Protein AF-L1ICN4-F1 (afdb_monomer_lite)

Foldseek 3Di:
DPVVVVVVVVVVVVVVVVPPPDPPPVVVVVVVVVVVVLVVVLVVLVVVLVVLVVVLVVQPDPVNVVVNVVSVVVNVVSVVVNVVSVCVVVVVVVCVVVVHDVVVVVVVVVVVVVVVVVVVVVVVVVVVVVVVVVVVVVVVVVVVVVVVVVVVVVVVVVVVVVVVVVVVVVVVVVVVVVVVVVVVVVVVVVVVVVVVVVVVVVVVVVVVVVVVVVVVVVVVVVVVVVVVVVVVVVVVVVVVVVVVVVVVVVVVVVVVVVVVVVVVVVVVVVVVVVVVVVVVVVVVVVVVVVVVVVVVVVVVVVVVVVVVVVVVVVVVVVVVVVVVVVPPDDDDDDDDYDDDDDDDDDDD

Organism: Guillardia theta (strain CCMP2712) (NCBI:txid905079)

pLDDT: mean 82.94, std 17.78, range [27.33, 98.56]

InterPro domains:
  IPR042618 Dynein regulatory complex protein 9 [PTHR14871] (78-348)
  IPR060661 DRC9/10, N-terminal domain [PF27661] (9-78)

Structure (mmCIF, N/CA/C/O backbone):
data_AF-L1ICN4-F1
#
_entry.id   AF-L1ICN4-F1
#
loop_
_atom_site.group_PDB
_atom_site.id
_atom_site.type_symbol
_atom_site.label_atom_id
_atom_site.label_alt_id
_atom_site.label_comp_id
_atom_site.label_asym_id
_atom_site.label_entity_id
_atom_site.label_seq_id
_atom_site.pdbx_PDB_ins_code
_atom_site.Cartn_x
_atom_site.Cartn_y
_atom_site.Cartn_z
_atom_site.occupancy
_atom_site.B_iso_or_equiv
_atom_site.auth_seq_id
_atom_site.auth_comp_id
_atom_site.auth_asym_id
_atom_site.auth_atom_id
_atom_site.pdbx_PDB_model_num
ATOM 1 N N . MET A 1 1 ? -34.658 -44.366 117.305 1.00 49.00 1 MET A N 1
ATOM 2 C CA . MET A 1 1 ? -36.101 -44.508 117.618 1.00 49.00 1 MET A CA 1
ATOM 3 C C . MET A 1 1 ? -36.573 -43.701 118.842 1.00 49.00 1 MET A C 1
ATOM 5 O O . MET A 1 1 ? -37.718 -43.864 119.233 1.00 49.00 1 MET A O 1
ATOM 9 N N . CYS A 1 2 ? -35.784 -42.766 119.400 1.00 48.56 2 CYS A N 1
ATOM 10 C CA . CYS A 1 2 ? -36.241 -41.908 120.513 1.00 48.56 2 CYS A CA 1
ATOM 11 C C . CYS A 1 2 ? -36.633 -40.470 120.103 1.00 48.56 2 CYS A C 1
ATOM 13 O O . CYS A 1 2 ? -37.320 -39.796 120.860 1.00 48.56 2 CYS A O 1
ATOM 15 N N . LEU A 1 3 ? -36.264 -40.008 118.899 1.00 48.06 3 LEU A N 1
ATOM 16 C CA . LEU A 1 3 ? -36.473 -38.615 118.458 1.00 48.06 3 LEU A CA 1
ATOM 17 C C . LEU A 1 3 ? -37.893 -38.317 117.941 1.00 48.06 3 LEU A C 1
ATOM 19 O O . LEU A 1 3 ? -38.367 -37.193 118.052 1.00 48.06 3 LEU A O 1
ATOM 23 N N . THR A 1 4 ? -38.617 -39.315 117.432 1.00 54.09 4 THR A N 1
ATOM 24 C CA . THR A 1 4 ? -39.996 -39.138 116.942 1.00 54.09 4 THR A CA 1
ATOM 25 C C . THR A 1 4 ? -41.028 -39.097 118.067 1.00 54.09 4 THR A C 1
ATOM 27 O O . THR A 1 4 ? -42.042 -38.418 117.935 1.00 54.09 4 THR A O 1
ATOM 30 N N . ARG A 1 5 ? -40.751 -39.759 119.200 1.00 54.62 5 ARG A N 1
ATOM 31 C CA . ARG A 1 5 ? -41.640 -39.767 120.370 1.00 54.62 5 ARG A CA 1
ATOM 32 C C . ARG A 1 5 ? -41.556 -38.454 121.155 1.00 54.62 5 ARG A C 1
ATOM 34 O O . ARG A 1 5 ? -42.588 -37.957 121.582 1.00 54.62 5 ARG A O 1
ATOM 41 N N . ALA A 1 6 ? -40.364 -37.855 121.260 1.00 56.88 6 ALA A N 1
ATOM 42 C CA . ALA A 1 6 ? -40.174 -36.532 121.864 1.00 56.88 6 ALA A CA 1
ATOM 43 C C . ALA A 1 6 ? -40.907 -35.433 121.074 1.00 56.88 6 ALA A C 1
ATOM 45 O O . ALA A 1 6 ? -41.691 -34.695 121.657 1.00 56.88 6 ALA A O 1
ATOM 46 N N . GLY A 1 7 ? -40.767 -35.412 119.742 1.00 60.44 7 GLY A N 1
ATOM 47 C CA . GLY A 1 7 ? -41.494 -34.461 118.892 1.00 60.44 7 GLY A CA 1
ATOM 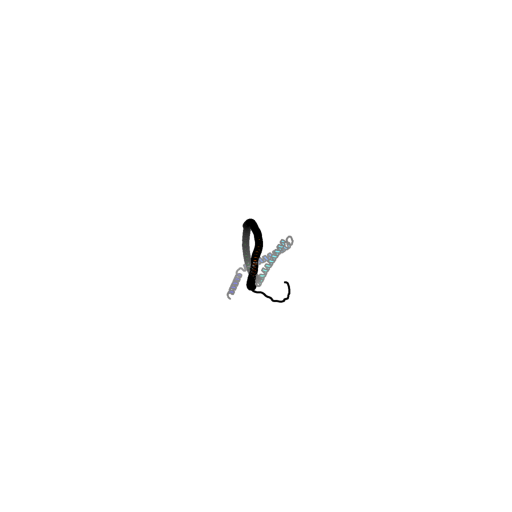48 C C . GLY A 1 7 ? -43.013 -34.682 118.863 1.00 60.44 7 GLY A C 1
ATOM 49 O O . GLY A 1 7 ? -43.763 -33.737 118.652 1.00 60.44 7 GLY A O 1
ATOM 50 N N . GLN A 1 8 ? -43.499 -35.908 119.089 1.00 58.25 8 GLN A N 1
ATOM 51 C CA . GLN A 1 8 ? -44.935 -36.173 119.257 1.00 58.25 8 GLN A CA 1
ATOM 52 C C . GLN A 1 8 ? -45.453 -35.724 120.629 1.00 58.25 8 GLN A C 1
ATOM 54 O O . GLN A 1 8 ? -46.566 -35.218 120.698 1.00 58.25 8 GLN A O 1
ATOM 59 N N . VAL A 1 9 ? -44.660 -35.854 121.696 1.00 63.94 9 VAL A N 1
ATOM 60 C CA . VAL A 1 9 ? -45.013 -35.360 123.039 1.00 63.94 9 VAL A CA 1
ATOM 61 C C . VAL A 1 9 ? -44.945 -33.832 123.104 1.00 63.94 9 VAL A C 1
ATOM 63 O O . VAL A 1 9 ? -45.831 -33.233 123.696 1.00 63.94 9 VAL A O 1
ATOM 66 N N . GLU A 1 10 ? -43.987 -33.188 122.432 1.00 62.94 10 GLU A N 1
ATOM 67 C CA . GLU A 1 10 ? -43.976 -31.729 122.242 1.00 62.94 10 GLU A CA 1
ATOM 68 C C . GLU A 1 10 ? -45.174 -31.259 121.418 1.00 62.94 10 GLU A C 1
ATOM 70 O O . GLU A 1 10 ? -45.836 -30.306 121.805 1.00 62.94 10 GLU A O 1
ATOM 75 N N . LYS A 1 11 ? -45.523 -31.947 120.323 1.00 62.31 11 LYS A N 1
ATOM 76 C CA . LYS A 1 11 ? -46.724 -31.615 119.536 1.00 62.31 11 LYS A CA 1
ATOM 77 C C . LYS A 1 11 ? -48.014 -31.802 120.336 1.00 62.31 11 LYS A C 1
ATOM 79 O O . LYS A 1 11 ? -48.910 -30.976 120.212 1.00 62.31 11 LYS A O 1
ATOM 84 N N . LEU A 1 12 ? -48.100 -32.843 121.167 1.00 64.44 12 LEU A N 1
ATOM 85 C CA . LEU A 1 12 ? -49.227 -33.068 122.079 1.00 64.44 12 LEU A CA 1
ATOM 86 C C . LEU A 1 12 ? -49.245 -32.062 123.239 1.00 64.44 12 LEU A C 1
ATOM 88 O O . LEU A 1 12 ? -50.322 -31.655 123.650 1.00 64.44 12 LEU A O 1
ATOM 92 N N . GLY A 1 13 ? -48.084 -31.626 123.732 1.00 63.75 13 GLY A N 1
ATOM 93 C CA . GLY A 1 13 ? -47.949 -30.594 124.762 1.00 63.75 13 GLY A CA 1
ATOM 94 C C . GLY A 1 13 ? -48.287 -29.194 124.248 1.00 63.75 13 GLY A C 1
ATOM 95 O O . GLY A 1 13 ? -48.948 -28.438 124.948 1.00 63.75 13 GLY A O 1
ATOM 96 N N . ILE A 1 14 ? -47.918 -28.882 123.003 1.00 64.06 14 ILE A N 1
ATOM 97 C CA . ILE A 1 14 ? -48.305 -27.654 122.297 1.00 64.06 14 ILE A CA 1
ATOM 98 C C . ILE A 1 14 ? -49.808 -27.667 121.996 1.00 64.06 14 ILE A C 1
ATOM 100 O O . ILE A 1 14 ? -50.471 -26.657 122.193 1.00 64.06 14 ILE A O 1
ATOM 104 N N . LEU A 1 15 ? -50.371 -28.810 121.584 1.00 57.06 15 LEU A N 1
ATOM 105 C CA . LEU A 1 15 ? -51.823 -28.980 121.454 1.00 57.06 15 LEU A CA 1
ATOM 106 C C . LEU A 1 15 ? -52.528 -28.817 122.806 1.00 57.06 15 LEU A C 1
ATOM 108 O O . LEU A 1 15 ? -53.515 -28.098 122.866 1.00 57.06 15 LEU A O 1
ATOM 112 N N . ALA A 1 16 ? -51.986 -29.388 123.887 1.00 58.41 16 ALA A N 1
ATOM 113 C CA . ALA A 1 16 ? -52.516 -29.226 125.239 1.00 58.41 16 ALA A CA 1
ATOM 114 C C . ALA A 1 16 ? -52.447 -27.764 125.725 1.00 58.41 16 ALA A C 1
ATOM 116 O O . ALA A 1 16 ? -53.417 -27.279 126.306 1.00 58.41 16 ALA A O 1
ATOM 117 N N . SER A 1 17 ? -51.359 -27.036 125.435 1.00 57.53 17 SER A N 1
ATOM 118 C CA . SER A 1 17 ? -51.225 -25.611 125.775 1.00 57.53 17 SER A CA 1
ATOM 119 C C . SER A 1 17 ? -52.093 -24.702 124.902 1.00 57.53 17 SER A C 1
ATOM 121 O O . SER A 1 17 ? -52.567 -23.679 125.381 1.00 57.53 17 SER A O 1
ATOM 123 N N . LEU A 1 18 ? -52.344 -25.078 123.642 1.00 56.91 18 LEU A N 1
ATOM 124 C CA . LEU A 1 18 ? -53.325 -24.421 122.768 1.00 56.91 18 LEU A CA 1
ATOM 125 C C . LEU A 1 18 ? -54.769 -24.670 123.228 1.00 56.91 18 LEU A C 1
ATOM 127 O O . LEU A 1 18 ? -55.624 -23.829 122.980 1.00 56.91 18 LEU A O 1
ATOM 131 N N . THR A 1 19 ? -55.045 -25.791 123.904 1.00 55.31 19 THR A N 1
ATOM 132 C CA . THR A 1 19 ? -56.391 -26.127 124.404 1.00 55.31 19 THR A CA 1
ATOM 133 C C . THR A 1 19 ? -56.675 -25.706 125.851 1.00 55.31 19 THR A C 1
ATOM 135 O O . THR A 1 19 ? -57.845 -25.661 126.223 1.00 55.31 19 THR A O 1
ATOM 138 N N . SER A 1 20 ? -55.656 -25.432 126.679 1.00 55.47 20 SER A N 1
ATOM 139 C CA . SER A 1 20 ? -55.851 -25.216 128.127 1.00 55.47 20 SER A CA 1
ATOM 140 C C . SER A 1 20 ? -56.080 -23.757 128.532 1.00 55.47 20 SER A C 1
ATOM 142 O O . SER A 1 20 ? -56.980 -23.513 129.326 1.00 55.47 20 SER A O 1
ATOM 144 N N . ASP A 1 21 ? -55.335 -22.779 128.003 1.00 51.09 21 ASP A N 1
ATOM 145 C CA . ASP A 1 21 ? -55.228 -21.478 128.702 1.00 51.09 21 ASP A CA 1
ATOM 146 C C . ASP A 1 21 ? -55.601 -20.239 127.873 1.00 51.09 21 ASP A C 1
ATOM 148 O O . ASP A 1 21 ? -55.516 -19.118 128.367 1.00 51.09 21 ASP A O 1
ATOM 152 N N . PHE A 1 22 ? -56.111 -20.408 126.654 1.00 50.41 22 PHE A N 1
ATOM 153 C CA . PHE A 1 22 ? -56.815 -19.334 125.950 1.00 50.41 22 PHE A CA 1
ATOM 154 C C . PHE A 1 22 ? -58.310 -19.591 126.035 1.00 50.41 22 PHE A C 1
ATOM 156 O O . PHE A 1 22 ? -58.910 -20.211 125.164 1.00 50.41 22 PHE A O 1
ATOM 163 N N . HIS A 1 23 ? -58.862 -19.148 127.165 1.00 54.34 23 HIS A N 1
ATOM 164 C CA . HIS A 1 23 ? -60.263 -18.828 127.354 1.00 54.34 23 HIS A CA 1
ATOM 165 C C . HIS A 1 23 ? -61.239 -19.733 126.579 1.00 54.34 23 HIS A C 1
ATOM 167 O O . HIS A 1 23 ? -61.770 -19.342 125.548 1.00 54.34 23 HIS A O 1
ATOM 173 N N . ASN A 1 24 ? -61.569 -20.917 127.098 1.00 56.25 24 ASN A N 1
ATOM 174 C CA . ASN A 1 24 ? -62.708 -21.681 126.562 1.00 56.25 24 ASN A CA 1
ATOM 175 C C . ASN A 1 24 ? -64.013 -20.852 126.563 1.00 56.25 24 ASN A C 1
ATOM 177 O O . ASN A 1 24 ? -64.882 -21.075 125.726 1.00 56.25 24 ASN A O 1
ATOM 181 N N . GLU A 1 25 ? -64.118 -19.849 127.441 1.00 57.03 25 GLU A N 1
ATOM 182 C CA . GLU A 1 25 ? -65.165 -18.827 127.375 1.00 57.03 25 GLU A CA 1
ATOM 183 C C . GLU A 1 25 ? -64.957 -17.776 126.279 1.00 57.03 25 GLU A C 1
ATOM 185 O O . GLU A 1 25 ? -65.949 -17.358 125.720 1.00 57.03 25 GLU A O 1
ATOM 190 N N . GLU A 1 26 ? -63.741 -17.354 125.919 1.00 59.31 26 GLU A N 1
ATOM 191 C CA . GLU A 1 26 ? -63.486 -16.293 124.916 1.00 59.31 26 GLU A CA 1
ATOM 192 C C . GLU A 1 26 ? -63.303 -16.868 123.508 1.00 59.31 26 GLU A C 1
ATOM 194 O O . GLU A 1 26 ? -63.730 -16.245 122.556 1.00 59.31 26 GLU A O 1
ATOM 199 N N . LEU A 1 27 ? -62.747 -18.073 123.347 1.00 61.56 27 LEU A N 1
ATOM 200 C CA . LEU A 1 27 ? -62.812 -18.854 122.113 1.00 61.56 27 LEU A CA 1
ATOM 201 C C . LEU A 1 27 ? -64.233 -19.378 121.905 1.00 61.56 27 LEU A C 1
ATOM 203 O O . LEU A 1 27 ? -64.727 -19.329 120.789 1.00 61.56 27 LEU A O 1
ATOM 207 N N . GLY A 1 28 ? -64.915 -19.817 122.968 1.00 63.69 28 GLY A N 1
ATOM 208 C CA . GLY A 1 28 ? -66.348 -20.114 122.942 1.00 63.69 28 GLY A CA 1
ATOM 209 C C . GLY A 1 28 ? -67.202 -18.868 122.690 1.00 63.69 28 GLY A C 1
ATOM 210 O O . GLY A 1 28 ? -68.199 -18.970 121.981 1.00 63.69 28 GLY A O 1
ATOM 211 N N . SER A 1 29 ? -66.791 -17.693 123.187 1.00 68.06 29 SER A N 1
ATOM 212 C CA . SER A 1 29 ? -67.422 -16.397 122.894 1.00 68.06 29 SER A CA 1
ATOM 213 C C . SER A 1 29 ? -67.120 -15.975 121.473 1.00 68.06 29 SER A C 1
ATOM 215 O O . SER A 1 29 ? -68.043 -15.607 120.783 1.00 68.06 29 SER A O 1
ATOM 217 N N . MET A 1 30 ? -65.891 -16.105 120.978 1.00 64.62 30 MET A N 1
ATOM 218 C CA . MET A 1 30 ? -65.520 -15.751 119.609 1.00 64.62 30 MET A CA 1
ATOM 219 C C . MET A 1 30 ? -66.168 -16.696 118.606 1.00 64.62 30 MET A C 1
ATOM 221 O O . MET A 1 30 ? -66.765 -16.217 117.658 1.00 64.62 30 MET A O 1
ATOM 225 N N . LEU A 1 31 ? -66.139 -18.018 118.809 1.00 67.00 31 LEU A N 1
ATOM 226 C CA . LEU A 1 31 ? -66.900 -18.956 117.976 1.00 67.00 31 LEU A CA 1
ATOM 227 C C . LEU A 1 31 ? -68.401 -18.746 118.146 1.00 67.00 31 LEU A C 1
ATOM 229 O O . LEU A 1 31 ? -69.128 -18.838 117.170 1.00 67.00 31 LEU A O 1
ATOM 233 N N . GLY A 1 32 ? -68.883 -18.459 119.352 1.00 72.50 32 GLY A N 1
ATOM 234 C CA . GLY A 1 32 ? -70.288 -18.156 119.609 1.00 72.50 32 GLY A CA 1
ATOM 235 C C . GLY A 1 32 ? -70.740 -16.867 118.924 1.00 72.50 32 GLY A C 1
ATOM 236 O O . GLY A 1 32 ? -71.833 -16.828 118.367 1.00 72.50 32 GLY A O 1
ATOM 237 N N . GLU A 1 33 ? -69.892 -15.843 118.907 1.00 74.75 33 GLU A N 1
ATOM 238 C CA . GLU A 1 33 ? -70.060 -14.551 118.246 1.00 74.75 33 GLU A CA 1
ATOM 239 C C . GLU A 1 33 ? -69.957 -14.707 116.738 1.00 74.75 33 GLU A C 1
ATOM 241 O O . GLU A 1 33 ? -70.786 -14.137 116.042 1.00 74.75 33 GLU A O 1
ATOM 246 N N . GLU A 1 34 ? -69.015 -15.506 116.235 1.00 74.56 34 GLU A N 1
ATOM 247 C CA . GLU A 1 34 ? -68.816 -15.765 114.811 1.00 74.56 34 GLU A CA 1
ATOM 248 C C . GLU A 1 34 ? -69.933 -16.659 114.262 1.00 74.56 34 GLU A C 1
ATOM 250 O O . GLU A 1 34 ? -70.493 -16.359 113.217 1.00 74.56 34 GLU A O 1
ATOM 255 N N . ILE A 1 35 ? -70.360 -17.697 114.992 1.00 74.69 35 ILE A N 1
ATOM 256 C CA . ILE A 1 35 ? -71.558 -18.490 114.670 1.00 74.69 35 ILE A CA 1
ATOM 257 C C . ILE A 1 35 ? -72.793 -17.596 114.747 1.00 74.69 35 ILE A C 1
ATOM 259 O O . ILE A 1 35 ? -73.653 -17.668 113.874 1.00 74.69 35 ILE A O 1
ATOM 263 N N . SER A 1 36 ? -72.895 -16.720 115.748 1.00 77.06 36 SER A N 1
ATOM 264 C CA . SER A 1 36 ? -74.008 -15.771 115.838 1.00 77.06 36 SER A CA 1
ATOM 265 C C . SER A 1 36 ? -73.994 -14.770 114.688 1.00 77.06 36 SER A C 1
ATOM 267 O O . SER A 1 36 ? -75.069 -14.468 114.169 1.00 77.06 36 SER A O 1
ATOM 269 N N . ARG A 1 37 ? -72.812 -14.320 114.248 1.00 81.75 37 ARG A N 1
ATOM 270 C CA . ARG A 1 37 ? -72.605 -13.474 113.068 1.00 81.75 37 ARG A CA 1
ATOM 271 C C . ARG A 1 37 ? -73.006 -14.212 111.807 1.00 81.75 37 ARG A C 1
ATOM 273 O O . ARG A 1 37 ? -73.898 -13.744 111.125 1.00 81.75 37 ARG A O 1
ATOM 280 N N . ILE A 1 38 ? -72.479 -15.409 111.564 1.00 79.75 38 ILE A N 1
ATOM 281 C CA . ILE A 1 38 ? -72.806 -16.240 110.399 1.00 79.75 38 ILE A CA 1
ATOM 282 C C . ILE A 1 38 ? -74.296 -16.588 110.379 1.00 79.75 38 ILE A C 1
ATOM 284 O O . ILE A 1 38 ? -74.921 -16.551 109.329 1.00 79.75 38 ILE A O 1
ATOM 288 N N . MET A 1 39 ? -74.918 -16.876 111.523 1.00 78.50 39 MET A N 1
ATOM 289 C CA . MET A 1 39 ? -76.364 -17.099 111.598 1.00 78.50 39 MET A CA 1
ATOM 290 C C . MET A 1 39 ? -77.178 -15.814 111.414 1.00 78.50 39 MET A C 1
ATOM 292 O O . MET A 1 39 ? -78.322 -15.876 110.961 1.00 78.50 39 MET A O 1
ATOM 296 N N . GLN A 1 40 ? -76.664 -14.656 111.831 1.00 80.69 40 GLN A N 1
ATOM 297 C CA . GLN A 1 40 ? -77.287 -13.361 111.550 1.00 80.69 40 GLN A CA 1
ATOM 298 C C . GLN A 1 40 ? -77.143 -12.999 110.075 1.00 80.69 40 GLN A C 1
ATOM 300 O O . GLN A 1 40 ? -78.119 -12.536 109.497 1.00 80.69 40 GLN A O 1
ATOM 305 N N . ASP A 1 41 ? -75.996 -13.281 109.469 1.00 79.50 41 ASP A N 1
ATOM 306 C CA . ASP A 1 41 ? -75.698 -13.091 108.055 1.00 79.50 41 ASP A CA 1
ATOM 307 C C . ASP A 1 41 ? -76.530 -14.042 107.199 1.00 79.50 41 ASP A C 1
ATOM 309 O O . ASP A 1 41 ? -77.155 -13.615 106.239 1.00 79.50 41 ASP A O 1
ATOM 313 N N . GLN A 1 42 ? -76.675 -15.303 107.605 1.00 80.00 42 GLN A N 1
ATOM 314 C CA . GLN A 1 42 ? -77.578 -16.251 106.958 1.00 80.00 42 GLN A CA 1
ATOM 315 C C . GLN A 1 42 ? -79.022 -15.750 107.021 1.00 80.00 42 GLN A C 1
ATOM 317 O O . GLN A 1 42 ? -79.707 -15.709 106.004 1.00 80.00 42 GLN A O 1
ATOM 322 N N . ARG A 1 43 ? -79.482 -15.292 108.193 1.00 82.12 43 ARG A N 1
ATOM 323 C CA . ARG A 1 43 ? -80.840 -14.747 108.353 1.00 82.12 43 ARG A CA 1
ATOM 324 C C . ARG A 1 43 ? -81.042 -13.420 107.619 1.00 82.12 43 ARG A C 1
ATOM 326 O O . ARG A 1 43 ? -82.155 -13.134 107.178 1.00 82.12 43 ARG A O 1
ATOM 333 N N . SER A 1 44 ? -80.011 -12.586 107.513 1.00 80.44 44 SER A N 1
ATOM 334 C CA . SER A 1 44 ? -80.072 -11.306 106.806 1.00 80.44 44 SER A CA 1
ATOM 335 C C . SER A 1 44 ? -80.052 -11.518 105.293 1.00 80.44 44 SER A C 1
ATOM 337 O O . SER A 1 44 ? -80.847 -10.895 104.592 1.00 80.44 44 SER A O 1
ATOM 339 N N . LEU A 1 45 ? -79.246 -12.461 104.798 1.00 80.25 45 LEU A N 1
ATOM 340 C CA . LEU A 1 45 ? -79.236 -12.907 103.408 1.00 80.25 45 LEU A CA 1
ATOM 341 C C . LEU A 1 45 ? -80.545 -13.595 103.034 1.00 80.25 45 LEU A C 1
ATOM 343 O O . LEU A 1 45 ? -81.060 -13.339 101.954 1.00 80.25 45 LEU A O 1
ATOM 347 N N . GLU A 1 46 ? -81.127 -14.414 103.913 1.00 83.00 46 GLU A N 1
ATOM 348 C CA . GLU A 1 46 ? -82.450 -15.016 103.704 1.00 83.00 46 GLU A CA 1
ATOM 349 C C . GLU A 1 46 ? -83.541 -13.953 103.572 1.00 83.00 46 GLU A C 1
ATOM 351 O O . GLU A 1 46 ? -84.321 -14.003 102.620 1.00 83.00 46 GLU A O 1
ATOM 356 N N . ARG A 1 47 ? -83.543 -12.941 104.452 1.00 84.00 47 ARG A N 1
ATOM 357 C CA . ARG A 1 47 ? -84.467 -11.802 104.340 1.00 84.00 47 ARG A CA 1
ATOM 358 C C . ARG A 1 47 ? -84.255 -11.015 103.057 1.00 84.00 47 ARG A C 1
ATOM 360 O O . ARG A 1 47 ? -85.210 -10.773 102.329 1.00 84.00 47 ARG A O 1
ATOM 367 N N . ARG A 1 48 ? -83.010 -10.655 102.745 1.00 81.38 48 ARG A N 1
ATOM 368 C CA . ARG A 1 48 ? -82.681 -9.893 101.536 1.00 81.38 48 ARG A CA 1
ATOM 369 C C . ARG A 1 48 ? -83.016 -10.676 100.267 1.00 81.38 48 ARG A C 1
ATOM 371 O O . ARG A 1 48 ? -83.488 -10.109 99.287 1.00 81.38 48 ARG A O 1
ATOM 378 N N . TYR A 1 49 ? -82.826 -11.990 100.286 1.00 82.12 49 TYR A N 1
ATOM 379 C CA . TYR A 1 49 ? -83.223 -12.887 99.209 1.00 82.12 49 TYR A CA 1
ATOM 380 C C . TYR A 1 49 ? -84.747 -12.930 99.034 1.00 82.12 49 TYR A C 1
ATOM 382 O O . TYR A 1 49 ? -85.242 -12.882 97.906 1.00 82.12 49 TYR A O 1
ATOM 390 N N . GLU A 1 50 ? -85.507 -12.972 100.130 1.00 83.56 50 GLU A N 1
ATOM 391 C CA . GLU A 1 50 ? -86.968 -12.865 100.090 1.00 83.56 50 GLU A CA 1
ATOM 392 C C . GLU A 1 50 ? -87.445 -11.501 99.573 1.00 83.56 50 GLU A C 1
ATOM 394 O O . GLU A 1 50 ? -88.346 -11.457 98.730 1.00 83.56 50 GLU A O 1
ATOM 399 N N . GLU A 1 51 ? -86.813 -10.405 99.999 1.00 83.50 51 GLU A N 1
ATOM 400 C CA . GLU A 1 51 ? -87.085 -9.042 99.524 1.00 83.50 51 GLU A CA 1
ATOM 401 C C . GLU A 1 51 ? -86.830 -8.910 98.018 1.00 83.50 51 GLU A C 1
ATOM 403 O O . GLU A 1 51 ? -87.718 -8.499 97.269 1.00 83.50 51 GLU A O 1
ATOM 408 N N . LEU A 1 52 ? -85.667 -9.356 97.537 1.00 78.19 52 LEU A N 1
ATOM 409 C CA . LEU A 1 52 ? -85.325 -9.329 96.113 1.00 78.19 52 LEU A CA 1
ATOM 410 C C . LEU A 1 52 ? -86.272 -10.198 95.278 1.00 78.19 52 LEU A C 1
ATOM 412 O O . LEU A 1 52 ? -86.667 -9.796 94.181 1.00 78.19 52 LEU A O 1
ATOM 416 N N . ILE A 1 53 ? -86.716 -11.351 95.798 1.00 78.88 53 ILE A N 1
ATOM 417 C CA . ILE A 1 53 ? -87.759 -12.165 95.155 1.00 78.88 53 ILE A CA 1
ATOM 418 C C . ILE A 1 53 ? -89.077 -11.392 95.039 1.00 78.88 53 ILE A C 1
ATOM 420 O O . ILE A 1 53 ? -89.748 -11.497 94.005 1.00 78.88 53 ILE A O 1
ATOM 424 N N . GLN A 1 54 ? -89.474 -10.640 96.067 1.00 78.69 54 GLN A N 1
ATOM 425 C CA . GLN A 1 54 ? -90.681 -9.814 96.017 1.00 78.69 54 GLN A CA 1
ATOM 426 C C . GLN A 1 54 ? -90.533 -8.650 95.030 1.00 78.69 54 GLN A C 1
ATOM 428 O O . GLN A 1 54 ? -91.408 -8.451 94.187 1.00 78.69 54 GLN A O 1
ATOM 433 N N . GLU A 1 55 ? -89.411 -7.934 95.045 1.00 74.69 55 GLU A N 1
ATOM 434 C CA . GLU A 1 55 ? -89.132 -6.860 94.086 1.00 74.69 55 GLU A CA 1
ATOM 435 C C . GLU A 1 55 ? -89.100 -7.366 92.640 1.00 74.69 55 GLU A C 1
ATOM 437 O O . GLU A 1 55 ? -89.676 -6.749 91.740 1.00 74.69 55 GLU A O 1
ATOM 442 N N . ARG A 1 56 ? -88.513 -8.545 92.407 1.00 68.94 56 ARG A N 1
ATOM 443 C CA . ARG A 1 56 ? -88.520 -9.223 91.106 1.00 68.94 56 ARG A CA 1
ATOM 444 C C . ARG A 1 56 ? -89.940 -9.499 90.620 1.00 68.94 56 ARG A C 1
ATOM 446 O O . ARG A 1 56 ? -90.203 -9.371 89.423 1.00 68.94 56 ARG A O 1
ATOM 453 N N . ARG A 1 57 ? -90.869 -9.877 91.512 1.00 71.56 57 ARG A N 1
ATOM 454 C CA . ARG A 1 57 ? -92.291 -10.046 91.151 1.00 71.56 57 ARG A CA 1
ATOM 455 C C . ARG A 1 57 ? -92.901 -8.722 90.677 1.00 71.56 57 ARG A C 1
ATOM 457 O O . ARG A 1 57 ? -93.644 -8.740 89.699 1.00 71.56 57 ARG A O 1
ATOM 464 N N . ASN A 1 58 ? -92.526 -7.602 91.294 1.00 70.75 58 ASN A N 1
ATOM 465 C CA . ASN A 1 58 ? -93.053 -6.266 90.993 1.00 70.75 58 ASN A CA 1
ATOM 466 C C . ASN A 1 58 ? -92.400 -5.598 89.767 1.00 70.75 58 ASN A C 1
ATOM 468 O O . ASN A 1 58 ? -92.989 -4.709 89.157 1.00 70.75 58 ASN A O 1
ATOM 472 N N . MET A 1 59 ? -91.198 -6.027 89.370 1.00 68.25 59 MET A N 1
ATOM 473 C CA . MET A 1 59 ? -90.445 -5.441 88.250 1.00 68.25 59 MET A CA 1
ATOM 474 C C . MET A 1 59 ? -90.621 -6.162 86.904 1.00 68.25 59 MET A C 1
ATOM 476 O O . MET A 1 59 ? -89.886 -5.888 85.952 1.00 68.25 59 MET A O 1
ATOM 480 N N . LYS A 1 60 ? -91.612 -7.051 86.774 1.00 61.00 60 LYS A N 1
ATOM 481 C CA . LYS A 1 60 ? -91.936 -7.705 85.496 1.00 61.00 60 LYS A CA 1
ATOM 482 C C . LYS A 1 60 ? -92.651 -6.736 84.540 1.00 61.00 60 LYS A C 1
ATOM 484 O O . LYS A 1 60 ? -93.872 -6.656 84.513 1.00 61.00 60 LYS A O 1
ATOM 489 N N . GLY A 1 61 ? -91.870 -6.016 83.732 1.00 59.66 61 GLY A N 1
ATOM 490 C CA . GLY A 1 61 ? -92.339 -5.144 82.647 1.00 59.66 61 GLY A CA 1
ATOM 491 C C . GLY A 1 61 ? -91.179 -4.528 81.850 1.00 59.66 61 GLY A C 1
ATOM 492 O O . GLY A 1 61 ? -90.102 -4.296 82.396 1.00 59.66 61 GLY A O 1
ATOM 493 N N . ILE A 1 62 ? -91.379 -4.252 80.552 1.00 56.78 62 ILE A N 1
ATOM 494 C CA . ILE A 1 62 ? -90.320 -3.788 79.621 1.00 56.78 62 ILE A CA 1
ATOM 495 C C . ILE A 1 62 ? -89.658 -2.482 80.101 1.00 56.78 62 ILE A C 1
ATOM 497 O O . ILE A 1 62 ? -88.450 -2.315 79.944 1.00 56.78 62 ILE A O 1
ATOM 501 N N . SER A 1 63 ? -90.418 -1.607 80.769 1.00 61.72 63 SER A N 1
ATOM 502 C CA . SER A 1 63 ? -89.929 -0.324 81.296 1.00 61.72 63 SER A CA 1
ATOM 503 C C . SER A 1 63 ? -88.892 -0.452 82.425 1.00 61.72 63 SER A C 1
ATOM 505 O O . SER A 1 63 ? -88.185 0.512 82.697 1.00 61.72 63 SER A O 1
ATOM 507 N N . ASN A 1 64 ? -88.765 -1.627 83.059 1.00 64.44 64 ASN A N 1
ATOM 508 C CA . ASN A 1 64 ? -87.865 -1.872 84.196 1.00 64.44 64 ASN A CA 1
ATOM 509 C C . ASN A 1 64 ? -86.808 -2.961 83.912 1.00 64.44 64 ASN A C 1
ATOM 511 O O . ASN A 1 64 ? -86.180 -3.474 84.836 1.00 64.44 64 ASN A O 1
ATOM 515 N N . ARG A 1 65 ? -86.572 -3.310 82.637 1.00 72.38 65 ARG A N 1
ATOM 516 C CA . ARG A 1 65 ? -85.738 -4.458 82.221 1.00 72.38 65 ARG A CA 1
ATOM 517 C C . ARG A 1 65 ? -84.316 -4.465 82.793 1.00 72.38 65 ARG A C 1
ATOM 519 O O . ARG A 1 65 ? -83.856 -5.518 83.222 1.00 72.38 65 ARG A O 1
ATOM 526 N N . MET A 1 66 ? -83.636 -3.318 82.829 1.00 73.69 66 MET A N 1
ATOM 527 C CA . MET A 1 66 ? -82.283 -3.226 83.402 1.00 73.69 66 MET A CA 1
ATOM 528 C C . MET A 1 66 ? -82.280 -3.495 84.911 1.00 73.69 66 MET A C 1
ATOM 530 O O . MET A 1 66 ? -81.432 -4.230 85.404 1.00 73.69 66 MET A O 1
ATOM 534 N N . LYS A 1 67 ? -83.269 -2.964 85.639 1.00 76.00 67 LYS A N 1
ATOM 535 C CA . LYS A 1 67 ? -83.412 -3.193 87.084 1.00 76.00 67 LYS A CA 1
ATOM 536 C C . LYS A 1 67 ? -83.795 -4.644 87.393 1.00 76.00 67 LYS A C 1
ATOM 538 O O . LYS A 1 67 ? -83.303 -5.214 88.357 1.00 76.00 67 LYS A O 1
ATOM 543 N N . TYR A 1 68 ? -84.616 -5.262 86.542 1.00 76.94 68 TYR A N 1
ATOM 544 C CA . TYR A 1 68 ? -84.947 -6.684 86.637 1.00 76.94 68 TYR A CA 1
ATOM 545 C C . TYR A 1 68 ? -83.722 -7.583 86.406 1.00 76.94 68 TYR A C 1
ATOM 547 O O . TYR A 1 68 ? -83.522 -8.533 87.152 1.00 76.94 68 TYR A O 1
ATOM 555 N N . GLN A 1 69 ? -82.883 -7.280 85.407 1.00 78.94 69 GLN A N 1
ATOM 556 C CA . GLN A 1 69 ? -81.640 -8.025 85.162 1.00 78.94 69 GLN A CA 1
ATOM 557 C C . GLN A 1 69 ? -80.620 -7.855 86.294 1.00 78.94 69 GLN A C 1
ATOM 559 O O . GLN A 1 69 ? -79.986 -8.831 86.677 1.00 78.94 69 GLN A O 1
ATOM 564 N N . ALA A 1 70 ? -80.492 -6.651 86.857 1.00 81.06 70 ALA A N 1
ATOM 565 C CA . ALA A 1 70 ? -79.640 -6.416 88.021 1.00 81.06 70 ALA A CA 1
ATOM 566 C C . ALA A 1 70 ? -80.097 -7.245 89.234 1.00 81.06 70 ALA A C 1
ATOM 568 O O . ALA A 1 70 ? -79.285 -7.941 89.834 1.00 81.06 70 ALA A O 1
ATOM 569 N N . ASN A 1 71 ? -81.402 -7.252 89.521 1.00 81.31 71 ASN A N 1
ATOM 570 C CA . ASN A 1 71 ? -81.983 -8.060 90.595 1.00 81.31 71 ASN A CA 1
ATOM 571 C C . ASN A 1 71 ? -81.813 -9.574 90.324 1.00 81.31 71 ASN A C 1
ATOM 573 O O . ASN A 1 71 ? -81.439 -10.324 91.217 1.00 81.31 71 ASN A O 1
ATOM 577 N N . GLU A 1 72 ? -81.980 -10.040 89.080 1.00 82.88 72 GLU A N 1
ATOM 578 C CA . GLU A 1 72 ? -81.737 -11.449 88.729 1.00 82.88 72 GLU A CA 1
ATOM 579 C C . GLU A 1 72 ? -80.277 -11.870 88.967 1.00 82.88 72 GLU A C 1
ATOM 581 O O . GLU A 1 72 ? -80.031 -12.954 89.497 1.00 82.88 72 GLU A O 1
ATOM 586 N N . ASN A 1 73 ? -79.317 -11.014 88.610 1.00 84.81 73 ASN A N 1
ATOM 587 C CA . ASN A 1 73 ? -77.900 -11.265 88.862 1.00 84.81 73 ASN A CA 1
ATOM 588 C C . ASN A 1 73 ? -77.597 -11.288 90.367 1.00 84.81 73 ASN A C 1
ATOM 590 O O . ASN A 1 73 ? -76.880 -12.173 90.827 1.00 84.81 73 ASN A O 1
ATOM 594 N N . GLU A 1 74 ? -78.186 -10.374 91.141 1.00 85.69 74 GLU A N 1
ATOM 595 C CA . GLU A 1 74 ? -78.027 -10.325 92.599 1.00 85.69 74 GLU A CA 1
ATOM 596 C C . GLU A 1 74 ? -78.637 -11.567 93.272 1.00 85.69 74 GLU A C 1
ATOM 598 O O . GLU A 1 74 ? -78.020 -12.174 94.141 1.00 85.69 74 GLU A O 1
ATOM 603 N N . ILE A 1 75 ? -79.790 -12.044 92.794 1.00 84.69 75 ILE A N 1
ATOM 604 C CA . ILE A 1 75 ? -80.400 -13.308 93.235 1.00 84.69 75 ILE A CA 1
ATOM 605 C C . ILE A 1 75 ? -79.492 -14.504 92.930 1.00 84.69 75 ILE A C 1
ATOM 607 O O . ILE A 1 75 ? -79.370 -15.406 93.760 1.00 84.69 75 ILE A O 1
ATOM 611 N N . GLN A 1 76 ? -78.882 -14.557 91.744 1.00 88.00 76 GLN A N 1
ATOM 612 C CA . GLN A 1 76 ? -77.971 -15.648 91.384 1.00 88.00 76 GLN A CA 1
ATOM 613 C C . GLN A 1 76 ? -76.705 -15.628 92.237 1.00 88.00 76 GLN A C 1
ATOM 615 O O . GLN A 1 76 ? -76.276 -16.682 92.707 1.00 88.00 76 GLN A O 1
ATOM 620 N N . GLN A 1 77 ? -76.155 -14.442 92.481 1.00 88.12 77 GLN A N 1
ATOM 621 C CA . GLN A 1 77 ? -75.004 -14.262 93.348 1.00 88.12 77 GLN A CA 1
ATOM 622 C C . GLN A 1 77 ? -75.323 -14.697 94.784 1.00 88.12 77 GLN A C 1
ATOM 624 O O . GLN A 1 77 ? -74.627 -15.557 95.316 1.00 88.12 77 GLN A O 1
ATOM 629 N N . ILE A 1 78 ? -76.430 -14.220 95.362 1.00 87.56 78 ILE A N 1
ATOM 630 C CA . ILE A 1 78 ? -76.851 -14.600 96.718 1.00 87.56 78 ILE A CA 1
ATOM 631 C C . ILE A 1 78 ? -77.100 -16.108 96.811 1.00 87.56 78 ILE A C 1
ATOM 633 O O . ILE A 1 78 ? -76.729 -16.727 97.800 1.00 87.56 78 ILE A O 1
ATOM 637 N N . ARG A 1 79 ? -77.684 -16.746 95.787 1.00 85.19 79 ARG A N 1
ATOM 638 C CA . ARG A 1 79 ? -77.846 -18.213 95.766 1.00 85.19 79 ARG A CA 1
ATOM 639 C C . ARG A 1 79 ? -76.509 -18.945 95.774 1.00 85.19 79 ARG A C 1
ATOM 641 O O . ARG A 1 79 ? -76.380 -19.939 96.486 1.00 85.19 79 ARG A O 1
ATOM 648 N N . ALA A 1 80 ? -75.548 -18.486 94.977 1.00 86.94 80 ALA A N 1
ATOM 649 C CA . ALA A 1 80 ? -74.218 -19.078 94.929 1.00 86.94 80 ALA A CA 1
ATOM 650 C C . ALA A 1 80 ? -73.492 -18.909 96.273 1.00 86.94 80 ALA A C 1
ATOM 652 O O . ALA A 1 80 ? -72.942 -19.877 96.794 1.00 86.94 80 ALA A O 1
ATOM 653 N N . GLU A 1 81 ? -73.566 -17.718 96.871 1.00 84.81 81 GLU A N 1
ATOM 654 C CA . GLU A 1 81 ? -73.011 -17.420 98.195 1.00 84.81 81 GLU A CA 1
ATOM 655 C C . GLU A 1 81 ? -73.672 -18.274 99.287 1.00 84.81 81 GLU A C 1
ATOM 657 O O . GLU A 1 81 ? -72.972 -18.874 100.102 1.00 84.81 81 GLU A O 1
ATOM 662 N N . ARG A 1 82 ? -75.003 -18.437 99.255 1.00 85.75 82 ARG A N 1
ATOM 663 C CA . ARG A 1 82 ? -75.733 -19.289 100.207 1.00 85.75 82 ARG A CA 1
ATOM 664 C C . ARG A 1 82 ? -75.337 -20.760 100.090 1.00 85.75 82 ARG A C 1
ATOM 666 O O . ARG A 1 82 ? -75.157 -21.414 101.109 1.00 85.75 82 ARG A O 1
ATOM 673 N N . GLY A 1 83 ? -75.172 -21.275 98.869 1.00 85.62 83 GLY A N 1
ATOM 674 C CA . GLY A 1 83 ? -74.706 -22.647 98.640 1.00 85.62 83 GLY A CA 1
ATOM 675 C C . GLY A 1 83 ? -73.252 -22.864 99.075 1.00 85.62 83 GLY A C 1
ATOM 676 O O . GLY A 1 83 ? -72.913 -23.918 99.616 1.00 85.62 83 GLY A O 1
ATOM 677 N N . ALA A 1 84 ? -72.396 -21.855 98.902 1.00 84.06 84 ALA A N 1
ATOM 678 C CA . ALA A 1 84 ? -71.026 -21.882 99.404 1.00 84.06 84 ALA A CA 1
ATOM 679 C C . ALA A 1 84 ? -70.986 -21.885 100.941 1.00 84.06 84 ALA A C 1
ATOM 681 O O . ALA A 1 84 ? -70.259 -22.688 101.522 1.00 84.06 84 ALA A O 1
ATOM 682 N N . LEU A 1 85 ? -71.806 -21.054 101.595 1.00 81.25 85 LEU A N 1
ATOM 683 C CA . LEU A 1 85 ? -71.950 -21.029 103.055 1.00 81.25 85 LEU A CA 1
ATOM 684 C C . LEU A 1 85 ? -72.509 -22.344 103.600 1.00 81.25 85 LEU A C 1
ATOM 686 O O . LEU A 1 85 ? -71.997 -22.866 104.584 1.00 81.25 85 LEU A O 1
ATOM 690 N N . GLU A 1 86 ? -73.515 -22.918 102.944 1.00 83.12 86 GLU A N 1
ATOM 691 C CA . GLU A 1 86 ? -74.069 -24.221 103.318 1.00 83.12 86 GLU A CA 1
ATOM 692 C C . GLU A 1 86 ? -73.002 -25.320 103.232 1.00 83.12 86 GLU A C 1
ATOM 694 O O . GLU A 1 86 ? -72.830 -26.090 104.171 1.00 83.12 86 GLU A O 1
ATOM 699 N N . THR A 1 87 ? -72.196 -25.326 102.169 1.00 82.94 87 THR A N 1
ATOM 700 C CA . THR A 1 87 ? -71.062 -26.255 102.025 1.00 82.94 87 THR A CA 1
ATOM 701 C C . THR A 1 87 ? -70.000 -26.031 103.112 1.00 82.94 87 THR A C 1
ATOM 703 O O . THR A 1 87 ? -69.472 -26.993 103.671 1.00 82.94 87 THR A O 1
ATOM 706 N N . LEU A 1 88 ? -69.712 -24.769 103.452 1.00 78.81 88 LEU A N 1
ATOM 707 C CA . LEU A 1 88 ? -68.758 -24.378 104.494 1.00 78.81 88 LEU A CA 1
ATOM 708 C C . LEU A 1 88 ? -69.242 -24.723 105.909 1.00 78.81 88 LEU A C 1
ATOM 710 O O . LEU A 1 88 ? -68.419 -24.894 106.796 1.00 78.81 88 LEU A O 1
ATOM 714 N N . LEU A 1 89 ? -70.550 -24.830 106.139 1.00 80.19 89 LEU A N 1
ATOM 715 C CA . LEU A 1 89 ? -71.110 -25.220 107.435 1.00 80.19 89 LEU A CA 1
ATOM 716 C C . LEU A 1 89 ? -71.268 -26.738 107.548 1.00 80.19 89 LEU A C 1
ATOM 718 O O . LEU A 1 89 ? -70.907 -27.328 108.566 1.00 80.19 89 LEU A O 1
ATOM 722 N N . VAL A 1 90 ? -71.782 -27.382 106.499 1.00 81.94 90 VAL A N 1
ATOM 723 C CA . VAL A 1 90 ? -72.110 -28.813 106.508 1.00 81.94 90 VAL A CA 1
ATOM 724 C C . VAL A 1 90 ? -70.853 -29.676 106.458 1.00 81.94 90 VAL A C 1
ATOM 726 O O . VAL A 1 90 ? -70.755 -30.634 107.227 1.00 81.94 90 VAL A O 1
ATOM 729 N N . ASN A 1 91 ? -69.873 -29.338 105.612 1.00 80.69 91 ASN A N 1
ATOM 730 C CA . ASN A 1 91 ? -68.682 -30.173 105.457 1.00 80.69 91 ASN A CA 1
ATOM 731 C C . ASN A 1 91 ? -67.830 -30.209 106.737 1.00 80.69 91 ASN A C 1
ATOM 733 O O . ASN A 1 91 ? -67.553 -31.314 107.195 1.00 80.69 91 ASN A O 1
ATOM 737 N N . PRO A 1 92 ? -67.489 -29.079 107.394 1.00 75.19 92 PRO A N 1
ATOM 738 C CA . PRO A 1 92 ? -66.754 -29.101 108.658 1.00 75.19 92 PRO A CA 1
ATOM 739 C C . PRO A 1 92 ? -67.549 -29.719 109.807 1.00 75.19 92 PRO A C 1
ATOM 741 O O . PRO A 1 92 ? -66.964 -30.405 110.637 1.00 75.19 92 PRO A O 1
ATOM 744 N N . ALA A 1 93 ? -68.874 -29.532 109.863 1.00 77.25 93 ALA A N 1
ATOM 745 C CA . ALA A 1 93 ? -69.706 -30.182 110.878 1.00 77.25 93 ALA A CA 1
ATOM 746 C C . ALA A 1 93 ? -69.675 -31.714 110.744 1.00 77.25 93 ALA A C 1
ATOM 748 O O . ALA A 1 93 ? -69.522 -32.420 111.742 1.00 77.25 93 ALA A O 1
ATOM 749 N N . HIS A 1 94 ? -69.762 -32.227 109.513 1.00 80.75 94 HIS A N 1
ATOM 750 C CA . HIS A 1 94 ? -69.644 -33.656 109.224 1.00 80.75 94 HIS A CA 1
ATOM 751 C C . HIS A 1 94 ? -68.220 -34.168 109.495 1.00 80.75 94 HIS A C 1
ATOM 753 O O . HIS A 1 94 ? -68.022 -35.184 110.154 1.00 80.75 94 HIS A O 1
ATOM 759 N N . GLU A 1 95 ? -67.207 -33.428 109.063 1.00 79.62 95 GLU A N 1
ATOM 760 C CA . GLU A 1 95 ? -65.794 -33.746 109.279 1.00 79.62 95 GLU A CA 1
ATOM 761 C C . GLU A 1 95 ? -65.415 -33.801 110.763 1.00 79.62 95 GLU A C 1
ATOM 763 O O . GLU A 1 95 ? -64.770 -34.757 111.195 1.00 79.62 95 GLU A O 1
ATOM 768 N N . MET A 1 96 ? -65.905 -32.860 111.575 1.00 78.75 96 MET A N 1
ATOM 769 C CA . MET A 1 96 ? -65.733 -32.883 113.031 1.00 78.75 96 MET A CA 1
ATOM 770 C C . MET A 1 96 ? -66.471 -34.056 113.685 1.00 78.75 96 MET A C 1
ATOM 772 O O . MET A 1 96 ? -65.930 -34.673 114.602 1.00 78.75 96 MET A O 1
ATOM 776 N N . GLN A 1 97 ? -67.672 -34.406 113.207 1.00 80.19 97 GLN A N 1
ATOM 777 C CA . GLN A 1 97 ? -68.444 -35.541 113.726 1.00 80.19 97 GLN A CA 1
ATOM 778 C C . GLN A 1 97 ? -67.727 -36.884 113.516 1.00 80.19 97 GLN A C 1
ATOM 780 O O . GLN A 1 97 ? -67.817 -37.767 114.369 1.00 80.19 97 GLN A O 1
ATOM 785 N N . PHE A 1 98 ? -67.011 -37.039 112.399 1.00 81.12 98 PHE A N 1
ATOM 786 C CA . PHE A 1 98 ? -66.314 -38.279 112.038 1.00 81.12 98 PHE A CA 1
ATOM 787 C C . PHE A 1 98 ? -64.788 -38.205 112.205 1.00 81.12 98 PHE A C 1
ATOM 789 O O . PHE A 1 98 ? -64.089 -39.125 111.781 1.00 81.12 98 PHE A O 1
ATOM 796 N N . ALA A 1 99 ? -64.271 -37.135 112.822 1.00 74.81 99 ALA A N 1
ATOM 797 C CA . ALA A 1 99 ? -62.840 -36.862 112.983 1.00 74.81 99 ALA A CA 1
ATOM 798 C C . ALA A 1 99 ? -62.034 -37.035 111.674 1.00 74.81 99 ALA A C 1
ATOM 800 O O . ALA A 1 99 ? -60.937 -37.597 111.659 1.00 74.81 99 ALA A O 1
ATOM 801 N N . SER A 1 100 ? -62.605 -36.573 110.561 1.00 79.19 100 SER A N 1
ATOM 802 C CA . SER A 1 100 ? -62.023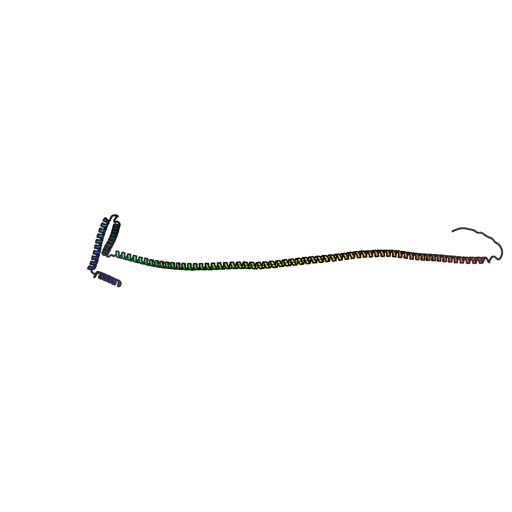 -36.621 109.218 1.00 79.19 100 SER A CA 1
ATOM 803 C C . SER A 1 100 ? -61.742 -35.205 108.717 1.00 79.19 100 SER A C 1
ATOM 805 O O . SER A 1 100 ? -62.354 -34.261 109.187 1.00 79.19 100 SER A O 1
ATOM 807 N N . PHE A 1 101 ? -60.820 -35.048 107.767 1.00 81.75 101 PHE A N 1
ATOM 808 C CA . PHE A 1 101 ? -60.417 -33.745 107.216 1.00 81.75 101 PHE A CA 1
ATOM 809 C C . PHE A 1 101 ? -60.281 -33.808 105.682 1.00 81.75 101 PHE A C 1
ATOM 811 O O . PHE A 1 101 ? -59.337 -33.270 105.102 1.00 81.75 101 PHE A O 1
ATOM 818 N N . ASN A 1 102 ? -61.178 -34.541 105.014 1.00 80.88 102 ASN A N 1
ATOM 819 C CA . ASN A 1 102 ? -61.073 -34.853 103.584 1.00 80.88 102 ASN A CA 1
ATOM 820 C C . ASN A 1 102 ? -61.173 -33.611 102.683 1.00 80.88 102 ASN A C 1
ATOM 822 O O . ASN A 1 102 ? -60.420 -33.514 101.717 1.00 80.88 102 ASN A O 1
ATOM 826 N N . SER A 1 103 ? -62.031 -32.643 103.015 1.00 81.38 103 SER A N 1
ATOM 827 C CA . SER A 1 103 ? -62.135 -31.354 102.317 1.00 81.38 103 SER A CA 1
ATOM 828 C C . SER A 1 103 ? -60.814 -30.590 102.380 1.00 81.38 103 SER A C 1
ATOM 830 O O . SER A 1 103 ? -60.306 -30.115 101.363 1.00 81.38 103 SER A O 1
ATOM 832 N N . LEU A 1 104 ? -60.184 -30.545 103.560 1.00 81.06 104 LEU A N 1
ATOM 833 C CA . LEU A 1 104 ? -58.865 -29.934 103.718 1.00 81.06 104 LEU A CA 1
ATOM 834 C C . LEU A 1 104 ? -57.799 -30.682 102.902 1.00 81.06 104 LEU A C 1
ATOM 836 O O . LEU A 1 104 ? -56.984 -30.042 102.240 1.00 81.06 104 LEU A O 1
ATOM 840 N N . ALA A 1 105 ? -57.814 -32.018 102.906 1.00 83.44 105 ALA A N 1
ATOM 841 C CA . ALA A 1 105 ? -56.884 -32.829 102.121 1.00 83.44 105 ALA A CA 1
ATOM 842 C C . ALA A 1 105 ? -57.037 -32.590 100.608 1.00 83.44 105 ALA A C 1
ATOM 844 O O . ALA A 1 105 ? -56.038 -32.384 99.922 1.00 83.44 105 ALA A O 1
ATOM 845 N N . GLU A 1 106 ? -58.267 -32.531 100.092 1.00 86.06 106 GLU A N 1
ATOM 846 C CA . GLU A 1 106 ? -58.542 -32.251 98.679 1.00 86.06 106 GLU A CA 1
ATOM 847 C C . GLU A 1 106 ? -58.089 -30.839 98.278 1.00 86.06 106 GLU A C 1
ATOM 849 O O . GLU A 1 106 ? -57.449 -30.659 97.238 1.00 86.06 106 GLU A O 1
ATOM 854 N N . VAL A 1 107 ? -58.358 -29.832 99.117 1.00 86.25 107 VAL A N 1
ATOM 855 C CA . VAL A 1 107 ? -57.895 -28.454 98.892 1.00 86.25 107 VAL A CA 1
ATOM 856 C C . VAL A 1 107 ? -56.366 -28.387 98.878 1.00 86.25 107 VAL A C 1
ATOM 858 O O . VAL A 1 107 ? -55.790 -27.741 97.997 1.00 86.25 107 VAL A O 1
ATOM 861 N N . VAL A 1 108 ? -55.695 -29.086 99.798 1.00 88.62 108 VAL A N 1
ATOM 862 C CA . VAL A 1 108 ? -54.228 -29.152 99.853 1.00 88.62 108 VAL A CA 1
ATOM 863 C C . VAL A 1 108 ? -53.660 -29.877 98.633 1.00 88.62 108 VAL A C 1
ATOM 865 O O . VAL A 1 108 ? -52.728 -29.364 98.015 1.00 88.62 108 VAL A O 1
ATOM 868 N N . GLU A 1 109 ? -54.221 -31.015 98.222 1.00 89.31 109 GLU A N 1
ATOM 869 C CA . GLU A 1 109 ? -53.784 -31.735 97.020 1.00 89.31 109 GLU A CA 1
ATOM 870 C C . GLU A 1 109 ? -53.991 -30.920 95.744 1.00 89.31 109 GLU A C 1
ATOM 872 O O . GLU A 1 109 ? -53.117 -30.882 94.876 1.00 89.31 109 GLU A O 1
ATOM 877 N N . LYS A 1 110 ? -55.139 -30.249 95.613 1.00 90.50 110 LYS A N 1
ATOM 878 C CA . LYS A 1 110 ? -55.411 -29.346 94.493 1.00 90.50 110 LYS A CA 1
ATOM 879 C C . LYS A 1 110 ? -54.414 -28.188 94.486 1.00 90.50 110 LYS A C 1
ATOM 881 O O . LYS A 1 110 ? -53.896 -27.845 93.425 1.00 90.50 110 LYS A O 1
ATOM 886 N N . GLY A 1 111 ? -54.090 -27.643 95.660 1.00 90.69 111 GLY A N 1
ATOM 887 C CA . GLY A 1 111 ? -53.031 -26.652 95.843 1.00 90.69 111 GLY A CA 1
ATOM 888 C C . GLY A 1 111 ? -51.658 -27.175 95.414 1.00 90.69 111 GLY A C 1
ATOM 889 O O . GLY A 1 111 ? -50.955 -26.500 94.667 1.00 90.69 111 GLY A O 1
ATOM 890 N N . GLN A 1 112 ? -51.295 -28.401 95.799 1.00 91.00 112 GLN A N 1
ATOM 891 C CA . GLN A 1 112 ? -50.035 -29.040 95.406 1.00 91.00 112 GLN A CA 1
ATOM 892 C C . GLN A 1 112 ? -49.955 -29.302 93.899 1.00 91.00 112 GLN A C 1
ATOM 894 O O . GLN A 1 112 ? -48.955 -28.947 93.277 1.00 91.00 112 GLN A O 1
ATOM 899 N N . ARG A 1 113 ? -51.013 -29.847 93.285 1.00 93.19 113 ARG A N 1
ATOM 900 C CA . ARG A 1 113 ? -51.096 -30.044 91.826 1.00 93.19 113 ARG A CA 1
ATOM 901 C C . ARG A 1 113 ? -50.983 -28.719 91.076 1.00 93.19 113 ARG A C 1
ATOM 903 O O . ARG A 1 113 ? -50.279 -28.640 90.072 1.00 93.19 113 ARG A O 1
ATOM 910 N N . MET A 1 114 ? -51.637 -27.670 91.577 1.00 92.81 114 MET A N 1
ATOM 911 C CA . MET A 1 114 ? -51.567 -26.335 90.985 1.00 92.81 114 MET A CA 1
ATOM 912 C C . MET A 1 114 ? -50.174 -25.714 91.135 1.00 92.81 114 MET A C 1
ATOM 914 O O . MET A 1 114 ? -49.674 -25.127 90.177 1.00 92.81 114 MET A O 1
ATOM 918 N N . MET A 1 115 ? -49.512 -25.896 92.283 1.00 91.94 115 MET A N 1
ATOM 919 C CA . MET A 1 115 ? -48.115 -25.491 92.469 1.00 91.94 115 MET A CA 1
ATOM 920 C C . MET A 1 115 ? -47.175 -26.229 91.510 1.00 91.94 115 MET A C 1
ATOM 922 O O . MET A 1 115 ? -46.303 -25.599 90.919 1.00 91.94 115 MET A O 1
ATOM 926 N N . GLU A 1 116 ? -47.347 -27.537 91.320 1.00 92.50 116 GLU A N 1
ATOM 927 C CA . GLU A 1 116 ? -46.495 -28.318 90.418 1.00 92.50 116 GLU A CA 1
ATOM 928 C C . GLU A 1 116 ? -46.698 -27.919 88.950 1.00 92.50 116 GLU A C 1
ATOM 930 O O . GLU A 1 116 ? -45.732 -27.673 88.230 1.00 92.50 116 GLU A O 1
ATOM 935 N N . HIS A 1 117 ? -47.950 -27.733 88.525 1.00 94.94 117 HIS A N 1
ATOM 936 C CA . HIS A 1 117 ? -48.263 -27.191 87.203 1.00 94.94 117 HIS A CA 1
ATOM 937 C C . HIS A 1 117 ? -47.660 -25.792 87.002 1.00 94.94 117 HIS A C 1
ATOM 939 O O . HIS A 1 117 ? -47.066 -25.522 85.958 1.00 94.94 117 HIS A O 1
ATOM 945 N N . MET A 1 118 ? -47.754 -24.913 88.009 1.00 94.81 118 MET A N 1
ATOM 946 C CA . MET A 1 118 ? -47.159 -23.575 87.956 1.00 94.81 118 MET A CA 1
ATOM 947 C C . MET A 1 118 ? -45.644 -23.642 87.732 1.00 94.81 118 MET A C 1
ATOM 949 O O . MET A 1 118 ? -45.123 -22.898 86.907 1.00 94.81 118 MET A O 1
ATOM 953 N N . LYS A 1 119 ? -44.928 -24.562 88.393 1.00 94.69 119 LYS A N 1
ATOM 954 C CA . LYS A 1 119 ? -43.481 -24.741 88.171 1.00 94.69 119 LYS A CA 1
ATOM 955 C C . LYS A 1 119 ? -43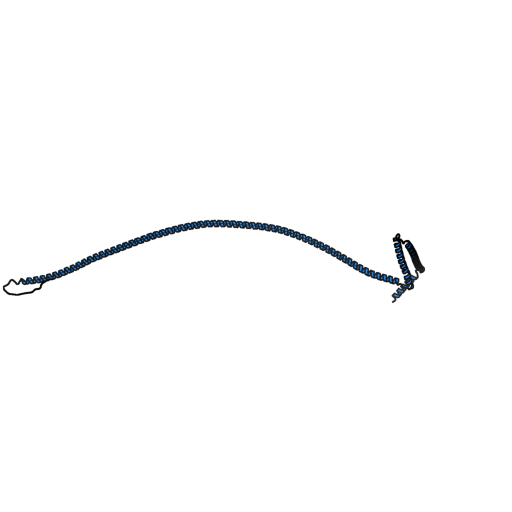.159 -25.123 86.726 1.00 94.69 119 LYS A C 1
ATOM 957 O O . LYS A 1 119 ? -42.237 -24.552 86.150 1.00 94.69 119 LYS A O 1
ATOM 962 N N . VAL A 1 120 ? -43.914 -26.053 86.135 1.00 96.00 120 VAL A N 1
ATOM 963 C CA . VAL A 1 120 ? -43.711 -26.484 84.738 1.00 96.00 120 VAL A CA 1
ATOM 964 C C . VAL A 1 120 ? -43.984 -25.338 83.765 1.00 96.00 120 VAL A C 1
ATOM 966 O O . VAL A 1 120 ? -43.197 -25.109 82.847 1.00 96.00 120 VAL A O 1
ATOM 969 N N . VAL A 1 121 ? -45.069 -24.587 83.977 1.00 95.50 121 VAL A N 1
ATOM 970 C CA . VAL A 1 121 ? -45.399 -23.421 83.146 1.00 95.50 121 VAL A CA 1
ATOM 971 C C . VAL A 1 121 ? -44.311 -22.356 83.248 1.00 95.50 121 VAL A C 1
ATOM 973 O O . VAL A 1 121 ? -43.854 -21.883 82.214 1.00 95.50 121 VAL A O 1
ATOM 976 N N . LEU A 1 122 ? -43.841 -22.037 84.458 1.00 94.88 122 LEU A N 1
ATOM 977 C CA . LEU A 1 122 ? -42.760 -21.069 84.668 1.00 94.88 122 LEU A CA 1
ATOM 978 C C . LEU A 1 122 ? -41.445 -21.513 84.013 1.00 94.88 122 LEU A C 1
ATOM 980 O O . LEU A 1 122 ? -40.735 -20.685 83.449 1.00 94.88 122 LEU A O 1
ATOM 984 N N . ALA A 1 123 ? -41.104 -22.805 84.069 1.00 94.81 123 ALA A N 1
ATOM 985 C CA . ALA A 1 123 ? -39.916 -23.332 83.396 1.00 94.81 123 ALA A CA 1
ATOM 986 C C . ALA A 1 123 ? -40.023 -23.165 81.872 1.00 94.81 123 ALA A C 1
ATOM 988 O O . ALA A 1 123 ? -39.120 -22.618 81.242 1.00 94.81 123 ALA A O 1
ATOM 989 N N . ARG A 1 124 ? -41.170 -23.535 81.293 1.00 96.38 124 ARG A N 1
ATOM 990 C CA . ARG A 1 124 ? -41.429 -23.375 79.858 1.00 96.38 124 ARG A CA 1
ATOM 991 C C . ARG A 1 124 ? -41.480 -21.908 79.429 1.00 96.38 124 ARG A C 1
ATOM 993 O O . ARG A 1 124 ? -41.003 -21.574 78.351 1.00 96.38 124 ARG A O 1
ATOM 1000 N N . GLU A 1 125 ? -42.061 -21.028 80.239 1.00 96.00 125 GLU A N 1
ATOM 1001 C CA . GLU A 1 125 ? -42.088 -19.585 79.978 1.00 96.00 125 GLU A CA 1
ATOM 1002 C C . GLU A 1 125 ? -40.669 -19.009 79.939 1.00 96.00 125 GLU A C 1
ATOM 1004 O O . GLU A 1 125 ? -40.360 -18.216 79.047 1.00 96.00 125 GLU A O 1
ATOM 1009 N N . LYS A 1 126 ? -39.793 -19.438 80.858 1.00 96.56 126 LYS A N 1
ATOM 1010 C CA . LYS A 1 126 ? -38.375 -19.057 80.849 1.00 96.56 126 LYS A CA 1
ATOM 1011 C C . LYS A 1 126 ? -37.670 -19.538 79.586 1.00 96.56 126 LYS A C 1
ATOM 1013 O O . LYS A 1 126 ? -37.076 -18.714 78.900 1.00 96.56 126 LYS A O 1
ATOM 1018 N N . GLU A 1 127 ? -37.804 -20.814 79.226 1.00 96.62 127 GLU A N 1
ATOM 1019 C CA . GLU A 1 127 ? -37.216 -21.363 77.992 1.00 96.62 127 GLU A CA 1
ATOM 1020 C C . GLU A 1 127 ? -37.717 -20.629 76.738 1.00 96.62 127 GLU A C 1
ATOM 1022 O O . GLU A 1 127 ? -36.936 -20.263 75.857 1.00 96.62 127 GLU A O 1
ATOM 1027 N N . LEU A 1 128 ? -39.025 -20.357 76.657 1.00 96.31 128 LEU A N 1
ATOM 1028 C CA . LEU A 1 128 ? -39.603 -19.587 75.556 1.00 96.31 128 LEU A CA 1
ATOM 1029 C C . LEU A 1 128 ? -39.060 -18.157 75.538 1.00 96.31 128 LEU A C 1
ATOM 1031 O O . LEU A 1 128 ? -38.696 -17.665 74.472 1.00 96.31 128 LEU A O 1
ATOM 1035 N N . SER A 1 129 ? -38.950 -17.507 76.693 1.00 96.88 129 SER A N 1
ATOM 1036 C CA . SER A 1 129 ? -38.396 -16.154 76.804 1.00 96.88 129 SER A CA 1
ATOM 1037 C C . SER A 1 129 ? -36.935 -16.097 76.359 1.00 96.88 129 SER A C 1
ATOM 1039 O O . SER A 1 129 ? -36.565 -15.196 75.607 1.00 96.88 129 SER A O 1
ATOM 1041 N N . GLU A 1 130 ? -36.123 -17.082 76.745 1.00 97.31 130 GLU A N 1
ATOM 1042 C CA . GLU A 1 130 ? -34.736 -17.228 76.292 1.00 97.31 130 GLU A CA 1
ATOM 1043 C C . GLU A 1 130 ? -34.663 -17.468 74.779 1.00 97.31 130 GLU A C 1
ATOM 1045 O O . GLU A 1 130 ? -33.881 -16.817 74.086 1.00 97.31 130 GLU A O 1
ATOM 1050 N N . SER A 1 131 ? -35.526 -18.331 74.233 1.00 97.12 131 SER A N 1
ATOM 1051 C CA . SER A 1 131 ? -35.580 -18.583 72.788 1.00 97.12 131 SER A CA 1
ATOM 1052 C C . SER A 1 131 ? -35.979 -17.334 71.994 1.00 97.12 131 SER A C 1
ATOM 1054 O O . SER A 1 131 ? -35.371 -17.030 70.969 1.00 97.12 131 SER A O 1
ATOM 1056 N N . VAL A 1 132 ? -36.946 -16.556 72.492 1.00 97.75 132 VAL A N 1
ATOM 1057 C CA . VAL A 1 132 ? -37.370 -15.292 71.881 1.00 97.75 132 VAL A CA 1
ATOM 1058 C C . VAL A 1 132 ? -36.254 -14.257 71.964 1.00 97.75 132 VAL A C 1
ATOM 1060 O O . VAL A 1 132 ? -36.037 -13.529 70.997 1.00 97.75 132 VAL A O 1
ATOM 1063 N N . ALA A 1 133 ? -35.534 -14.183 73.086 1.00 97.56 133 ALA A N 1
ATOM 1064 C CA . ALA A 1 133 ? -34.383 -13.298 73.222 1.00 97.56 133 ALA A CA 1
ATOM 1065 C C . ALA A 1 133 ? -33.282 -13.661 72.213 1.00 97.56 133 ALA A C 1
ATOM 1067 O O . ALA A 1 133 ? -32.802 -12.777 71.502 1.00 97.56 133 ALA A O 1
ATOM 1068 N N . ARG A 1 134 ? -32.960 -14.954 72.077 1.00 97.94 134 ARG A N 1
ATOM 1069 C CA . ARG A 1 134 ? -31.969 -15.446 71.113 1.00 97.94 134 ARG A CA 1
ATOM 1070 C C . ARG A 1 134 ? -32.367 -15.132 69.671 1.00 97.94 134 ARG A C 1
ATOM 1072 O O . ARG A 1 134 ? -31.585 -14.537 68.944 1.00 97.94 134 ARG A O 1
ATOM 1079 N N . LEU A 1 135 ? -33.603 -15.442 69.276 1.00 98.00 135 LEU A N 1
ATOM 1080 C CA . LEU A 1 135 ? -34.096 -15.160 67.922 1.00 98.00 135 LEU A CA 1
ATOM 1081 C C . LEU A 1 135 ? -34.128 -13.659 67.612 1.00 98.00 135 LEU A C 1
ATOM 1083 O O . LEU A 1 135 ? -33.840 -13.253 66.490 1.00 98.00 135 LEU A O 1
ATOM 1087 N N . LYS A 1 136 ? -34.460 -12.812 68.595 1.00 97.38 136 LYS A N 1
ATOM 1088 C CA . LYS A 1 136 ? -34.391 -11.353 68.429 1.00 97.38 136 LYS A CA 1
ATOM 1089 C C . LYS A 1 136 ? -32.958 -10.876 68.210 1.00 97.38 136 LYS A C 1
ATOM 1091 O O . LYS A 1 136 ? -32.754 -9.974 67.401 1.00 97.38 136 LYS A O 1
ATOM 1096 N N . GLN A 1 137 ? -31.996 -11.460 68.919 1.00 98.06 137 GLN A N 1
ATOM 1097 C CA . GLN A 1 137 ? -30.583 -11.161 68.727 1.00 98.06 137 GLN A CA 1
ATOM 1098 C C . GLN A 1 137 ? -30.111 -11.606 67.337 1.00 98.06 137 GLN A C 1
ATOM 1100 O O . GLN A 1 137 ? -29.599 -10.772 66.597 1.00 98.06 137 GLN A O 1
ATOM 1105 N N . GLU A 1 138 ? -30.360 -12.863 66.955 1.00 98.00 138 GLU A N 1
ATOM 1106 C CA . GLU A 1 138 ? -30.010 -13.414 65.636 1.00 98.00 138 GLU A CA 1
ATOM 1107 C C . GLU A 1 138 ? -30.604 -12.560 64.502 1.00 98.00 138 GLU A C 1
ATOM 1109 O O . GLU A 1 138 ? -29.893 -12.157 63.584 1.00 98.00 138 GLU A O 1
ATOM 1114 N N . LEU A 1 139 ? -31.884 -12.181 64.612 1.00 97.94 139 LEU A N 1
ATOM 1115 C CA . LEU A 1 139 ? -32.548 -11.315 63.635 1.00 97.94 139 LEU A CA 1
ATOM 1116 C C . LEU A 1 139 ? -31.881 -9.936 63.529 1.00 97.94 139 LEU A C 1
ATOM 1118 O O . LEU A 1 139 ? -31.795 -9.366 62.441 1.00 97.94 139 LEU A O 1
ATOM 1122 N N . ASN A 1 140 ? -31.447 -9.364 64.652 1.00 97.44 140 ASN A N 1
ATOM 1123 C CA . ASN A 1 140 ? -30.790 -8.061 64.655 1.00 97.44 140 ASN A CA 1
ATOM 1124 C C . ASN A 1 140 ? -29.376 -8.136 64.057 1.00 97.44 140 ASN A C 1
ATOM 1126 O O . ASN A 1 140 ? -28.974 -7.252 63.300 1.00 97.44 140 ASN A O 1
ATOM 1130 N N . GLU A 1 141 ? -28.639 -9.205 64.356 1.00 98.25 141 GLU A N 1
ATOM 1131 C CA . GLU A 1 141 ? -27.325 -9.476 63.771 1.00 98.25 141 GLU A CA 1
ATOM 1132 C C . GLU A 1 141 ? -27.422 -9.689 62.255 1.00 98.25 141 GLU A C 1
ATOM 1134 O O . GLU A 1 141 ? -26.652 -9.089 61.504 1.00 98.25 141 GLU A O 1
ATOM 1139 N N . GLU A 1 142 ? -28.406 -10.461 61.787 1.00 98.00 142 GLU A N 1
ATOM 1140 C CA . GLU A 1 142 ? -28.641 -10.703 60.361 1.00 98.00 142 GLU A CA 1
ATOM 1141 C C . GLU A 1 142 ? -29.023 -9.415 59.618 1.00 98.00 142 GLU A C 1
ATOM 1143 O O . GLU A 1 142 ? -28.468 -9.130 58.556 1.00 98.00 142 GLU A O 1
ATOM 1148 N N . ARG A 1 143 ? -29.887 -8.575 60.207 1.00 97.81 143 ARG A N 1
ATOM 1149 C CA . ARG A 1 143 ? -30.206 -7.245 59.658 1.00 97.81 143 ARG A CA 1
ATOM 1150 C C . ARG A 1 143 ? -28.967 -6.363 59.544 1.00 97.81 143 ARG A C 1
ATOM 1152 O O . ARG A 1 143 ? -28.730 -5.790 58.485 1.00 97.81 143 ARG A O 1
ATOM 1159 N N . SER A 1 144 ? -28.147 -6.303 60.592 1.00 97.94 144 SER A N 1
ATOM 1160 C CA . SER A 1 144 ? -26.903 -5.526 60.575 1.00 97.94 144 SER A CA 1
ATOM 1161 C C . SER A 1 144 ? -25.901 -6.056 59.540 1.00 97.94 144 SER A C 1
ATOM 1163 O O . SER A 1 144 ? -25.228 -5.273 58.868 1.00 97.94 144 SER A O 1
ATOM 1165 N N . ASN A 1 145 ? -25.795 -7.380 59.391 1.00 97.94 145 ASN A N 1
ATOM 1166 C CA . ASN A 1 145 ? -24.953 -8.008 58.372 1.00 97.94 145 ASN A CA 1
ATOM 1167 C C . ASN A 1 145 ? -25.435 -7.652 56.964 1.00 97.94 145 ASN A C 1
ATOM 1169 O O . ASN A 1 145 ? -24.632 -7.227 56.135 1.00 97.94 145 ASN A O 1
ATOM 1173 N N . PHE A 1 146 ? -26.741 -7.758 56.718 1.00 98.12 146 PHE A N 1
ATOM 1174 C CA . PHE A 1 146 ? -27.343 -7.406 55.439 1.00 98.12 146 PHE A CA 1
ATOM 1175 C C . PHE A 1 146 ? -27.125 -5.929 55.090 1.00 98.12 146 PHE A C 1
ATOM 1177 O O . PHE A 1 146 ? -26.717 -5.618 53.974 1.00 98.12 146 PHE A O 1
ATOM 1184 N N . GLU A 1 147 ? -27.324 -5.015 56.042 1.00 97.81 147 GLU A N 1
ATOM 1185 C CA . GLU A 1 147 ? -27.062 -3.584 55.842 1.00 97.81 147 GLU A CA 1
ATOM 1186 C C . GLU A 1 147 ? -25.597 -3.319 55.470 1.00 97.81 147 GLU A C 1
ATOM 1188 O O . GLU A 1 147 ? -25.328 -2.601 54.505 1.00 97.81 147 GLU A O 1
ATOM 1193 N N . ARG A 1 148 ? -24.644 -3.953 56.167 1.00 98.00 148 ARG A N 1
ATOM 1194 C CA . ARG A 1 148 ? -23.212 -3.853 55.839 1.00 98.00 148 ARG A CA 1
ATOM 1195 C C . ARG A 1 148 ? -22.891 -4.388 54.447 1.00 98.00 148 ARG A C 1
ATOM 1197 O O . ARG A 1 148 ? -22.139 -3.752 53.712 1.00 98.00 148 ARG A O 1
ATOM 1204 N N . GLU A 1 149 ? -23.467 -5.521 54.057 1.00 98.31 149 GLU A N 1
ATOM 1205 C CA . GLU A 1 149 ? -23.281 -6.063 52.710 1.00 98.31 149 GLU A CA 1
ATOM 1206 C C . GLU A 1 149 ? -23.865 -5.163 51.623 1.00 98.31 149 GLU A C 1
ATOM 1208 O O . GLU A 1 149 ? -23.248 -4.996 50.573 1.00 98.31 149 GLU A O 1
ATOM 1213 N N . VAL A 1 150 ? -25.050 -4.594 51.850 1.00 98.31 150 VAL A N 1
ATOM 1214 C CA . VAL A 1 150 ? -25.684 -3.674 50.900 1.00 98.31 150 VAL A CA 1
ATOM 1215 C C . VAL A 1 150 ? -24.824 -2.430 50.717 1.00 98.31 150 VAL A C 1
ATOM 1217 O O . VAL A 1 150 ? -24.609 -2.011 49.581 1.00 98.31 150 VAL A O 1
ATOM 1220 N N . LEU A 1 151 ? -24.289 -1.869 51.805 1.00 97.88 151 LEU A N 1
ATOM 1221 C CA . LEU A 1 151 ? -23.363 -0.739 51.739 1.00 97.88 151 LEU A CA 1
ATOM 1222 C C . LEU A 1 151 ? -22.099 -1.101 50.951 1.00 97.88 151 LEU A C 1
ATOM 1224 O O . LEU A 1 151 ? -21.803 -0.433 49.964 1.00 97.88 151 LEU A O 1
ATOM 1228 N N . SER A 1 152 ? -21.438 -2.211 51.288 1.00 98.19 152 SER A N 1
ATOM 1229 C CA . SER A 1 152 ? -20.230 -2.668 50.584 1.00 98.19 152 SER A CA 1
ATOM 1230 C C . SER A 1 152 ? -20.475 -2.934 49.091 1.00 98.19 152 SER A C 1
ATOM 1232 O O . SER A 1 152 ? -19.680 -2.538 48.238 1.00 98.19 152 SER A O 1
ATOM 1234 N N . LYS A 1 153 ? -21.608 -3.555 48.736 1.00 98.19 153 LYS A N 1
ATOM 1235 C CA . LYS A 1 153 ? -21.989 -3.787 47.333 1.00 98.19 153 LYS A CA 1
ATOM 1236 C C . LYS A 1 153 ? -22.284 -2.473 46.606 1.00 98.19 153 LYS A C 1
ATOM 1238 O O . LYS A 1 153 ? -21.917 -2.336 45.442 1.00 98.19 153 LYS A O 1
ATOM 1243 N N . ASN A 1 154 ? -22.923 -1.509 47.266 1.00 98.19 154 ASN A N 1
ATOM 1244 C CA . ASN A 1 154 ? -23.193 -0.193 46.685 1.00 98.19 154 ASN A CA 1
ATOM 1245 C C . ASN A 1 154 ? -21.908 0.615 46.453 1.00 98.19 154 ASN A C 1
ATOM 1247 O O . ASN A 1 154 ? -21.792 1.259 45.410 1.00 98.19 154 ASN A O 1
ATOM 1251 N N . GLU A 1 155 ? -20.943 0.544 47.372 1.00 98.19 155 GLU A N 1
ATOM 1252 C CA . GLU A 1 155 ? -19.607 1.132 47.211 1.00 98.19 155 GLU A CA 1
ATOM 1253 C C . GLU A 1 155 ? -18.883 0.513 46.010 1.00 98.19 155 GLU A C 1
ATOM 1255 O O . GLU A 1 155 ? -18.474 1.234 45.101 1.00 98.19 155 GLU A O 1
ATOM 1260 N N . LEU A 1 156 ? -18.855 -0.821 45.913 1.00 98.25 156 LEU A N 1
ATOM 1261 C CA . LEU A 1 156 ? -18.258 -1.516 44.770 1.00 98.25 156 LEU A CA 1
ATOM 1262 C C . LEU A 1 156 ? -18.935 -1.140 43.441 1.00 98.25 156 LEU A C 1
ATOM 1264 O O . LEU A 1 156 ? -18.270 -0.952 42.424 1.00 98.25 156 LEU A O 1
ATOM 1268 N N . ILE A 1 157 ? -20.264 -1.004 43.421 1.00 98.31 157 ILE A N 1
ATOM 1269 C CA . ILE A 1 157 ? -20.992 -0.543 42.229 1.00 98.31 157 ILE A CA 1
ATOM 1270 C C . ILE A 1 157 ? -20.569 0.881 41.846 1.00 98.31 157 ILE A C 1
ATOM 1272 O O . ILE A 1 157 ? -20.487 1.183 40.652 1.00 98.31 157 ILE A O 1
ATOM 1276 N N . ALA A 1 158 ? -20.321 1.764 42.816 1.00 98.44 158 ALA A N 1
ATOM 1277 C CA . ALA A 1 158 ? -19.848 3.118 42.550 1.00 98.44 158 ALA A CA 1
ATOM 1278 C C . ALA A 1 158 ? -18.433 3.108 41.945 1.00 98.44 158 ALA A C 1
ATOM 1280 O O . ALA A 1 158 ? -18.228 3.714 40.892 1.00 98.44 158 ALA A O 1
ATOM 1281 N N . GLU A 1 159 ? -17.509 2.337 42.521 1.00 98.19 159 GLU A N 1
ATOM 1282 C CA . GLU A 1 159 ? -16.143 2.166 42.001 1.00 98.19 159 GLU A CA 1
ATOM 1283 C C . GLU A 1 159 ? -16.136 1.578 40.580 1.00 98.19 159 GLU A C 1
ATOM 1285 O O . GLU A 1 159 ? -15.456 2.071 39.675 1.00 98.19 159 GLU A O 1
ATOM 1290 N N . LEU A 1 160 ? -16.948 0.546 40.330 1.00 98.50 160 LEU A N 1
ATOM 1291 C CA . LEU A 1 160 ? -17.069 -0.063 39.003 1.00 98.50 160 LEU A CA 1
ATOM 1292 C C . LEU A 1 160 ? -17.653 0.909 37.968 1.00 98.50 160 LEU A C 1
ATOM 1294 O O . LEU A 1 160 ? -17.258 0.891 36.801 1.00 98.50 160 LEU A O 1
ATOM 1298 N N . LYS A 1 161 ? -18.577 1.788 38.370 1.00 98.56 161 LYS A N 1
ATOM 1299 C CA . LYS A 1 161 ? -19.097 2.842 37.486 1.00 98.56 161 LYS A CA 1
ATOM 1300 C C . LYS A 1 161 ? -18.030 3.880 37.157 1.00 98.56 161 LYS A C 1
ATOM 1302 O O . LYS A 1 161 ? -17.934 4.287 35.998 1.00 98.56 161 LYS A O 1
ATOM 1307 N N . GLU A 1 162 ? -17.237 4.291 38.140 1.00 98.44 162 GLU A N 1
ATOM 1308 C CA . GLU A 1 162 ? -16.158 5.258 37.945 1.00 98.44 162 GLU A CA 1
ATOM 1309 C C . GLU A 1 162 ? -15.066 4.697 37.029 1.00 98.44 162 GLU A C 1
ATOM 1311 O O . GLU A 1 162 ? -14.719 5.323 36.027 1.00 98.44 162 GLU A O 1
ATOM 1316 N N . THR A 1 163 ? -14.599 3.474 37.291 1.00 98.38 163 THR A N 1
ATOM 1317 C CA . THR A 1 163 ? -13.600 2.796 36.447 1.00 98.38 163 THR A CA 1
ATOM 1318 C C . THR A 1 163 ? -14.099 2.585 35.019 1.00 98.38 163 THR A C 1
ATOM 1320 O O . THR A 1 163 ? -13.360 2.839 34.065 1.00 98.38 163 THR A O 1
ATOM 1323 N N . LEU A 1 164 ? -15.366 2.196 34.838 1.00 98.25 164 LEU A N 1
ATOM 1324 C CA . LEU A 1 164 ? -15.973 2.081 33.514 1.00 98.25 164 LEU A CA 1
ATOM 1325 C C . LEU A 1 164 ? -16.000 3.430 32.788 1.00 98.25 164 LEU A C 1
ATOM 1327 O O . LEU A 1 164 ? -15.705 3.492 31.593 1.00 98.25 164 LEU A O 1
ATOM 1331 N N . GLN A 1 165 ? -16.359 4.507 33.485 1.00 98.31 165 GLN A N 1
ATOM 1332 C CA . GLN A 1 165 ? -16.400 5.841 32.896 1.00 98.31 165 GLN A CA 1
ATOM 1333 C C . GLN A 1 165 ? -14.996 6.342 32.534 1.00 98.31 165 GLN A C 1
ATOM 1335 O O . GLN A 1 165 ? -14.808 6.872 31.436 1.00 98.31 165 GLN A O 1
ATOM 1340 N N . ALA A 1 166 ? -14.007 6.112 33.401 1.00 98.19 166 ALA A N 1
ATOM 1341 C CA . ALA A 1 166 ? -12.606 6.419 33.140 1.00 98.19 166 ALA A CA 1
ATOM 1342 C C . ALA A 1 166 ? -12.113 5.682 31.887 1.00 98.19 166 ALA A C 1
ATOM 1344 O O . ALA A 1 166 ? -11.652 6.329 30.947 1.00 98.19 166 ALA A O 1
ATOM 1345 N N . LYS A 1 167 ? -12.333 4.363 31.802 1.00 98.06 167 LYS A N 1
ATOM 1346 C CA . LYS A 1 167 ? -11.947 3.549 30.638 1.00 98.06 167 LYS A CA 1
ATOM 1347 C C . LYS A 1 167 ? -12.635 3.998 29.352 1.00 98.06 167 LYS A C 1
ATOM 1349 O O . LYS A 1 167 ? -11.982 4.127 28.324 1.00 98.06 167 LYS A O 1
ATOM 1354 N N . LYS A 1 168 ? -13.932 4.324 29.397 1.00 98.44 168 LYS A N 1
ATOM 1355 C CA . LYS A 1 168 ? -14.644 4.890 28.237 1.00 98.44 168 LYS A CA 1
ATOM 1356 C C . LYS A 1 168 ? -14.030 6.209 27.773 1.00 98.44 168 LYS A C 1
ATOM 1358 O O . LYS A 1 168 ? -13.908 6.427 26.569 1.00 98.44 168 LYS A O 1
ATOM 1363 N N . SER A 1 169 ? -13.672 7.088 28.709 1.00 97.88 169 SER A N 1
ATOM 1364 C CA . SER A 1 169 ? -13.046 8.371 28.381 1.00 97.88 169 SER A CA 1
ATOM 1365 C C . SER A 1 169 ? -11.643 8.193 27.792 1.00 97.88 169 SER A C 1
ATOM 1367 O O . SER A 1 169 ? -11.337 8.814 26.777 1.00 97.88 169 SER A O 1
ATOM 1369 N N . GLU A 1 170 ? -10.846 7.285 28.359 1.00 98.25 170 GLU A N 1
ATOM 1370 C CA . GLU A 1 170 ? -9.504 6.922 27.902 1.00 98.25 170 GLU A CA 1
ATOM 1371 C C . GLU A 1 170 ? -9.556 6.380 26.470 1.00 98.25 170 GLU A C 1
ATOM 1373 O O . GLU A 1 170 ? -8.982 6.983 25.566 1.00 98.25 170 GLU A O 1
ATOM 1378 N N . THR A 1 171 ? -10.372 5.352 26.215 1.00 98.00 171 THR A N 1
ATOM 1379 C CA . THR A 1 171 ? -10.529 4.775 24.873 1.00 98.00 171 THR A CA 1
ATOM 1380 C C . THR A 1 171 ? -11.066 5.793 23.863 1.00 98.00 171 THR A C 1
ATOM 1382 O O . THR A 1 171 ? -10.629 5.828 22.715 1.00 98.00 171 THR A O 1
ATOM 1385 N N . ALA A 1 172 ? -11.999 6.667 24.255 1.00 98.25 172 ALA A N 1
ATOM 1386 C CA . ALA A 1 172 ? -12.505 7.706 23.357 1.00 98.25 172 ALA A CA 1
ATOM 1387 C C . ALA A 1 172 ? -11.415 8.715 22.954 1.00 98.25 172 ALA A C 1
ATOM 1389 O O . ALA A 1 172 ? -11.414 9.204 21.821 1.00 98.25 172 ALA A O 1
ATOM 1390 N N . ILE A 1 173 ? -10.501 9.037 23.870 1.00 97.69 173 ILE A N 1
ATOM 1391 C CA . ILE A 1 173 ? -9.355 9.906 23.605 1.00 97.69 173 ILE A CA 1
ATOM 1392 C C . ILE A 1 173 ? -8.347 9.182 22.705 1.00 97.69 173 ILE A C 1
ATOM 1394 O O . ILE A 1 173 ? -7.976 9.731 21.666 1.00 97.69 173 ILE A O 1
ATOM 1398 N N . GLU A 1 174 ? -7.976 7.946 23.039 1.00 98.00 174 GLU A N 1
ATOM 1399 C CA . GLU A 1 174 ? -7.066 7.105 22.246 1.00 98.00 174 GLU A CA 1
ATOM 1400 C C . GLU A 1 174 ? -7.537 6.963 20.798 1.00 98.00 174 GLU A C 1
ATOM 1402 O O . GLU A 1 174 ? -6.768 7.209 19.871 1.00 98.00 174 GLU A O 1
ATOM 1407 N N . LEU A 1 175 ? -8.822 6.669 20.579 1.00 98.06 175 LEU A N 1
ATOM 1408 C CA . LEU A 1 175 ? -9.396 6.559 19.236 1.00 98.06 175 LEU A CA 1
ATOM 1409 C C . LEU A 1 175 ? -9.269 7.862 18.437 1.00 98.06 175 LEU A C 1
ATOM 1411 O O . LEU A 1 175 ? -9.005 7.828 17.234 1.00 98.06 175 LEU A O 1
ATOM 1415 N N . ARG A 1 176 ? -9.432 9.025 19.081 1.00 97.94 176 ARG A N 1
ATOM 1416 C CA . ARG A 1 176 ? -9.255 10.327 18.415 1.00 97.94 176 ARG A CA 1
ATOM 1417 C C . ARG A 1 176 ? -7.795 10.596 18.069 1.00 97.94 176 ARG A C 1
ATOM 1419 O O . ARG A 1 176 ? -7.540 11.171 17.011 1.00 97.94 176 ARG A O 1
ATOM 1426 N N . TYR A 1 177 ? -6.861 10.223 18.943 1.00 98.19 177 TYR A N 1
ATOM 1427 C CA . TYR A 1 177 ? -5.429 10.346 18.668 1.00 98.19 177 TYR A CA 1
ATOM 1428 C C . TYR A 1 177 ? -5.014 9.424 17.529 1.00 98.19 177 TYR A C 1
ATOM 1430 O O . TYR A 1 177 ? -4.498 9.919 16.532 1.00 98.19 177 TYR A O 1
ATOM 1438 N N . LEU A 1 178 ? -5.365 8.140 17.604 1.00 98.12 178 LEU A N 1
ATOM 1439 C CA . LEU A 1 178 ? -5.114 7.164 16.546 1.00 98.12 178 LEU A CA 1
ATOM 1440 C C . LEU A 1 178 ? -5.684 7.634 15.205 1.00 98.12 178 LEU A C 1
ATOM 1442 O O . LEU A 1 178 ? -4.979 7.631 14.203 1.00 98.12 178 LEU A O 1
ATOM 1446 N N . ALA A 1 179 ? -6.928 8.121 15.167 1.00 98.19 179 ALA A N 1
ATOM 1447 C CA . ALA A 1 179 ? -7.519 8.638 13.932 1.00 98.19 179 ALA A CA 1
ATOM 1448 C C . ALA A 1 179 ? -6.733 9.826 13.343 1.00 98.19 179 ALA A C 1
ATOM 1450 O O . ALA A 1 179 ? -6.565 9.917 12.124 1.00 98.19 179 ALA A O 1
ATOM 1451 N N . LYS A 1 180 ? -6.238 10.739 14.191 1.00 98.12 180 LYS A N 1
ATOM 1452 C CA . LYS A 1 180 ? -5.393 11.861 13.752 1.00 98.12 180 LYS A CA 1
ATOM 1453 C C . LYS A 1 180 ? -4.026 11.386 13.269 1.00 98.12 180 LYS A C 1
ATOM 1455 O O . LYS A 1 180 ? -3.578 11.865 12.231 1.00 98.12 180 LYS A O 1
ATOM 1460 N N . GLU A 1 181 ? -3.397 10.451 13.975 1.00 97.88 181 GLU A N 1
ATOM 1461 C CA . GLU A 1 181 ? -2.113 9.860 13.590 1.00 97.88 181 GLU A CA 1
ATOM 1462 C C . GLU A 1 181 ? -2.216 9.115 12.261 1.00 97.88 181 GLU A C 1
ATOM 1464 O O . GLU A 1 181 ? -1.440 9.395 11.353 1.00 97.88 181 GLU A O 1
ATOM 1469 N N . PHE A 1 182 ? -3.221 8.251 12.082 1.00 97.44 182 PHE A N 1
ATOM 1470 C CA . PHE A 1 182 ? -3.462 7.567 10.810 1.00 97.44 182 PHE A CA 1
ATOM 1471 C C . PHE A 1 182 ? -3.661 8.554 9.665 1.00 97.44 182 PHE A C 1
ATOM 1473 O O . PHE A 1 182 ? -3.074 8.382 8.599 1.00 97.44 182 PHE A O 1
ATOM 1480 N N . LYS A 1 183 ? -4.446 9.616 9.880 1.00 98.12 183 LYS A N 1
ATOM 1481 C CA . LYS A 1 183 ? -4.671 10.643 8.859 1.00 98.12 183 LYS A CA 1
ATOM 1482 C C . LYS A 1 183 ? -3.387 11.412 8.528 1.00 98.12 183 LYS A C 1
ATOM 1484 O O . LYS A 1 183 ? -3.117 11.669 7.356 1.00 98.12 183 LYS A O 1
ATOM 1489 N N . ALA A 1 184 ? -2.595 11.774 9.535 1.00 98.06 184 ALA A N 1
ATOM 1490 C CA . ALA A 1 184 ? -1.322 12.464 9.343 1.00 98.06 184 ALA A CA 1
ATOM 1491 C C . ALA A 1 184 ? -0.303 11.579 8.610 1.00 98.06 184 ALA A C 1
ATOM 1493 O O . ALA A 1 184 ? 0.279 12.028 7.623 1.00 98.06 184 ALA A O 1
ATOM 1494 N N . ASN A 1 185 ? -0.158 10.320 9.033 1.00 98.06 185 ASN A N 1
ATOM 1495 C CA . ASN A 1 185 ? 0.708 9.329 8.397 1.00 98.06 185 ASN A CA 1
ATOM 1496 C C . ASN A 1 185 ? 0.289 9.090 6.949 1.00 98.06 185 ASN A C 1
ATOM 1498 O O . ASN A 1 185 ? 1.124 9.185 6.056 1.00 98.06 185 ASN A O 1
ATOM 1502 N N . TYR A 1 186 ? -1.007 8.893 6.697 1.00 98.06 186 TYR A N 1
ATOM 1503 C CA . TYR A 1 186 ? -1.539 8.753 5.345 1.00 98.06 186 TYR A CA 1
ATOM 1504 C C . TYR A 1 186 ? -1.161 9.948 4.460 1.00 98.06 186 TYR A C 1
ATOM 1506 O O . TYR A 1 186 ? -0.595 9.756 3.391 1.00 98.06 186 TYR A O 1
ATOM 1514 N N . HIS A 1 187 ? -1.394 11.186 4.911 1.00 98.06 187 HIS A N 1
ATOM 1515 C CA . HIS A 1 187 ? -1.032 12.378 4.136 1.00 98.06 187 HIS A CA 1
ATOM 1516 C C . HIS A 1 187 ? 0.483 12.589 3.996 1.00 98.06 187 HIS A C 1
ATOM 1518 O O . HIS A 1 187 ? 0.918 13.239 3.046 1.00 98.06 187 HIS A O 1
ATOM 1524 N N . CYS A 1 188 ? 1.294 12.121 4.946 1.00 97.56 188 CYS A N 1
ATOM 1525 C CA . CYS A 1 188 ? 2.753 12.169 4.852 1.00 97.56 188 CYS A CA 1
ATOM 1526 C C . CYS A 1 188 ? 3.241 11.196 3.780 1.00 97.56 188 CYS A C 1
ATOM 1528 O O . CYS A 1 188 ? 3.836 11.620 2.792 1.00 97.56 188 CYS A O 1
ATOM 1530 N N . THR A 1 189 ? 2.871 9.921 3.914 1.00 97.88 189 THR A N 1
ATOM 1531 C CA . THR A 1 189 ? 3.208 8.875 2.950 1.00 97.88 189 THR A CA 1
ATOM 1532 C C . THR A 1 189 ? 2.663 9.206 1.565 1.00 97.88 189 THR A C 1
ATOM 1534 O O . THR A 1 189 ? 3.386 9.080 0.588 1.00 97.88 189 THR A O 1
ATOM 1537 N N . GLN A 1 190 ? 1.425 9.692 1.447 1.00 98.25 190 GLN A N 1
ATOM 1538 C CA . GLN A 1 190 ? 0.860 10.090 0.157 1.00 98.25 190 GLN A CA 1
ATOM 1539 C C . GLN A 1 190 ? 1.705 11.178 -0.519 1.00 98.25 190 GLN A C 1
ATOM 1541 O O . GLN A 1 190 ? 2.002 11.062 -1.704 1.00 98.25 190 GLN A O 1
ATOM 1546 N N . ARG A 1 191 ? 2.138 12.205 0.224 1.00 98.25 191 ARG A N 1
ATOM 1547 C CA . ARG A 1 191 ? 2.988 13.276 -0.321 1.00 98.25 191 ARG A CA 1
ATOM 1548 C C . ARG A 1 191 ? 4.354 12.768 -0.769 1.00 98.25 191 ARG A C 1
ATOM 1550 O O . ARG A 1 191 ? 4.839 13.197 -1.811 1.00 98.25 191 ARG A O 1
ATOM 1557 N N . GLU A 1 192 ? 4.958 11.858 -0.011 1.00 97.88 192 GLU A N 1
ATOM 1558 C CA . GLU A 1 192 ? 6.209 11.202 -0.406 1.00 97.88 192 GLU A CA 1
ATOM 1559 C C . GLU A 1 192 ? 6.026 10.420 -1.709 1.00 97.88 192 GLU A C 1
ATOM 1561 O O . GLU A 1 192 ? 6.789 10.621 -2.651 1.00 97.88 192 GLU A O 1
ATOM 1566 N N . ARG A 1 193 ? 4.955 9.624 -1.820 1.00 97.25 193 ARG A N 1
ATOM 1567 C CA . ARG A 1 193 ? 4.642 8.876 -3.047 1.00 97.25 193 ARG A CA 1
ATOM 1568 C C . ARG A 1 193 ? 4.372 9.784 -4.239 1.00 97.25 193 ARG A C 1
ATOM 1570 O O . ARG A 1 193 ? 4.840 9.499 -5.332 1.00 97.25 193 ARG A O 1
ATOM 1577 N N . GLU A 1 194 ? 3.637 10.876 -4.051 1.00 98.25 194 GLU A N 1
ATOM 1578 C CA . GLU A 1 194 ? 3.386 11.856 -5.114 1.00 98.25 194 GLU A CA 1
ATOM 1579 C C . GLU A 1 194 ? 4.679 12.527 -5.587 1.00 98.25 194 GLU A C 1
ATOM 1581 O O . GLU A 1 194 ? 4.828 12.799 -6.779 1.00 98.25 194 GLU A O 1
ATOM 1586 N N . LYS A 1 195 ? 5.627 12.775 -4.677 1.00 98.19 195 LYS A N 1
ATOM 1587 C CA . LYS A 1 195 ? 6.948 13.301 -5.023 1.00 98.19 195 LYS A CA 1
ATOM 1588 C C . LYS A 1 195 ? 7.770 12.274 -5.804 1.00 98.19 195 LYS A C 1
ATOM 1590 O O . LYS A 1 195 ? 8.264 12.613 -6.872 1.00 98.19 195 LYS A O 1
ATOM 1595 N N . GLU A 1 196 ? 7.857 11.034 -5.322 1.00 98.25 196 GLU A N 1
ATOM 1596 C CA . GLU A 1 196 ? 8.548 9.932 -6.014 1.00 98.25 196 GLU A CA 1
ATOM 1597 C C . GLU A 1 196 ? 7.972 9.696 -7.417 1.00 98.25 196 GLU A C 1
ATOM 1599 O O . GLU A 1 196 ? 8.714 9.539 -8.382 1.00 98.25 196 GLU A O 1
ATOM 1604 N N . MET A 1 197 ? 6.642 9.717 -7.550 1.00 97.75 197 MET A N 1
ATOM 1605 C CA . MET A 1 197 ? 5.953 9.588 -8.835 1.00 97.75 197 MET A CA 1
ATOM 1606 C C . MET A 1 197 ? 6.355 10.696 -9.809 1.00 97.75 197 MET A C 1
ATOM 1608 O O . MET A 1 197 ? 6.651 10.398 -10.963 1.00 97.75 197 MET A O 1
ATOM 1612 N N . LYS A 1 198 ? 6.397 11.954 -9.352 1.00 98.31 198 LYS A N 1
ATOM 1613 C CA . LYS A 1 198 ? 6.835 13.086 -10.181 1.00 98.31 198 LYS A CA 1
ATOM 1614 C C . LYS A 1 198 ? 8.304 12.967 -10.572 1.00 98.31 198 LYS A C 1
ATOM 1616 O O . LYS A 1 198 ? 8.618 13.102 -11.743 1.00 98.31 198 LYS A O 1
ATOM 1621 N N . GLU A 1 199 ? 9.183 12.632 -9.628 1.00 98.25 199 GLU A N 1
ATOM 1622 C CA . GLU A 1 199 ? 10.612 12.433 -9.908 1.00 98.25 199 GLU A CA 1
ATOM 1623 C C . GLU A 1 199 ? 10.835 11.325 -10.954 1.00 98.25 199 GLU A C 1
ATOM 1625 O O . GLU A 1 199 ? 11.668 11.471 -11.847 1.00 98.25 199 GLU A O 1
ATOM 1630 N N . LEU A 1 200 ? 10.077 10.224 -10.881 1.00 98.19 200 LEU A N 1
ATOM 1631 C CA . LEU A 1 200 ? 10.129 9.157 -11.884 1.00 98.19 200 LEU A CA 1
ATOM 1632 C C . LEU A 1 200 ? 9.564 9.600 -13.238 1.00 98.19 200 LEU A C 1
ATOM 1634 O O . LEU A 1 200 ? 10.146 9.252 -14.263 1.00 98.19 200 LEU A O 1
ATOM 1638 N N . GLN A 1 201 ? 8.472 10.366 -13.257 1.00 98.50 201 GLN A N 1
ATOM 1639 C CA . GLN A 1 201 ? 7.897 10.929 -14.484 1.00 98.50 201 GLN A CA 1
ATOM 1640 C C . GLN A 1 201 ? 8.874 11.883 -15.177 1.00 98.50 201 GLN A C 1
ATOM 1642 O O . GLN A 1 201 ? 9.157 11.694 -16.357 1.00 98.50 201 GLN A O 1
ATOM 1647 N N . ASP A 1 202 ? 9.474 12.817 -14.437 1.00 98.31 202 ASP A N 1
ATOM 1648 C CA . ASP A 1 202 ? 10.480 13.749 -14.959 1.00 98.31 202 ASP A CA 1
ATOM 1649 C C . ASP A 1 202 ? 11.677 12.990 -15.558 1.00 98.31 202 ASP A C 1
ATOM 1651 O O . ASP A 1 202 ? 12.219 13.359 -16.602 1.00 98.31 202 ASP A O 1
ATOM 1655 N N . ARG A 1 203 ? 12.077 11.882 -14.920 1.00 98.50 203 ARG A N 1
ATOM 1656 C CA . ARG A 1 203 ? 13.175 11.031 -15.392 1.00 98.50 203 ARG A CA 1
ATOM 1657 C C . ARG A 1 203 ? 12.816 10.257 -16.659 1.00 98.50 203 ARG A C 1
ATOM 1659 O O . ARG A 1 203 ? 13.675 10.105 -17.523 1.00 98.50 203 ARG A O 1
ATOM 1666 N N . ILE A 1 204 ? 11.574 9.783 -16.779 1.00 98.31 204 ILE A N 1
ATOM 1667 C CA . ILE A 1 204 ? 11.065 9.169 -18.014 1.00 98.31 204 ILE A CA 1
ATOM 1668 C C . ILE A 1 204 ? 11.098 10.199 -19.142 1.00 98.31 204 ILE A C 1
ATOM 1670 O O . ILE A 1 204 ? 11.701 9.925 -20.175 1.00 98.31 204 ILE A O 1
ATOM 1674 N N . GLU A 1 205 ? 10.557 11.400 -18.922 1.00 98.38 205 GLU A N 1
ATOM 1675 C CA . GLU A 1 205 ? 10.563 12.463 -19.933 1.00 98.38 205 GLU A CA 1
ATOM 1676 C C . GLU A 1 205 ? 11.983 12.858 -20.357 1.00 98.38 205 GLU A C 1
ATOM 1678 O O . GLU A 1 205 ? 12.231 13.161 -21.526 1.00 98.38 205 GLU A O 1
ATOM 1683 N N . GLN A 1 206 ? 12.934 12.882 -19.419 1.00 98.50 206 GLN A N 1
ATOM 1684 C CA . GLN A 1 206 ? 14.333 13.146 -19.737 1.00 98.50 206 GLN A CA 1
ATOM 1685 C C . GLN A 1 206 ? 14.923 12.045 -20.628 1.00 98.50 206 GLN A C 1
ATOM 1687 O O . GLN A 1 206 ? 15.537 12.354 -21.648 1.00 98.50 206 GLN A O 1
ATOM 1692 N N . ILE A 1 207 ? 14.716 10.776 -20.270 1.00 98.25 207 ILE A N 1
ATOM 1693 C CA . ILE A 1 207 ? 15.220 9.636 -21.045 1.00 98.25 207 ILE A CA 1
ATOM 1694 C C . ILE A 1 207 ? 14.576 9.599 -22.436 1.00 98.25 207 ILE A C 1
ATOM 1696 O O . ILE A 1 207 ? 15.261 9.326 -23.416 1.00 98.25 207 ILE A O 1
ATOM 1700 N N . GLU A 1 208 ? 13.286 9.908 -22.557 1.00 98.44 208 GLU A N 1
ATOM 1701 C CA . GLU A 1 208 ? 12.603 9.992 -23.853 1.00 98.44 208 GLU A CA 1
ATOM 1702 C C . GLU A 1 208 ? 13.223 11.070 -24.751 1.00 98.44 208 GLU A C 1
ATOM 1704 O O . GLU A 1 208 ? 13.514 10.803 -25.918 1.00 98.44 208 GLU A O 1
ATOM 1709 N N . LYS A 1 209 ? 13.529 12.252 -24.197 1.00 98.19 209 LYS A N 1
ATOM 1710 C CA . LYS A 1 209 ? 14.244 13.313 -24.928 1.00 98.19 209 LYS A CA 1
ATOM 1711 C C . LYS A 1 209 ? 15.637 12.861 -25.371 1.00 98.19 209 LYS A C 1
ATOM 1713 O O . LYS A 1 209 ? 16.025 13.127 -26.506 1.00 98.19 209 LYS A O 1
ATOM 1718 N N . GLU A 1 210 ? 16.386 12.180 -24.504 1.00 98.44 210 GLU A N 1
ATOM 1719 C CA . GLU A 1 210 ? 17.712 11.635 -24.833 1.00 98.44 210 GLU A CA 1
ATOM 1720 C C . GLU A 1 210 ? 17.629 10.583 -25.951 1.00 98.44 210 GLU A C 1
ATOM 1722 O O . GLU A 1 210 ? 18.415 10.626 -26.898 1.00 98.44 210 GLU A O 1
ATOM 1727 N N . ILE A 1 211 ? 16.635 9.691 -25.894 1.00 98.38 211 ILE A N 1
ATOM 1728 C CA . ILE A 1 211 ? 16.368 8.695 -26.938 1.00 98.38 211 ILE A CA 1
ATOM 1729 C C . ILE A 1 211 ? 16.069 9.373 -28.277 1.00 98.38 211 ILE A C 1
ATOM 1731 O O . ILE A 1 211 ? 16.568 8.926 -29.308 1.00 98.38 211 ILE A O 1
ATOM 1735 N N . ASP A 1 212 ? 15.257 10.427 -28.289 1.00 98.31 212 ASP A N 1
ATOM 1736 C CA . ASP A 1 212 ? 14.892 11.105 -29.531 1.00 98.31 212 ASP A CA 1
ATOM 1737 C C . ASP A 1 212 ? 16.070 11.869 -30.147 1.00 98.31 212 ASP A C 1
ATOM 1739 O O . ASP A 1 212 ? 16.244 11.838 -31.368 1.00 98.31 212 ASP A O 1
ATOM 1743 N N . ILE A 1 213 ? 16.933 12.471 -29.322 1.00 98.00 213 ILE A N 1
ATOM 1744 C CA . ILE A 1 213 ? 18.194 13.067 -29.785 1.00 98.00 213 ILE A CA 1
ATOM 1745 C C . ILE A 1 213 ? 19.101 11.991 -30.397 1.00 98.00 213 ILE A C 1
ATOM 1747 O O . ILE A 1 213 ? 19.630 12.184 -31.493 1.00 98.00 213 ILE A O 1
ATOM 1751 N N . GLU A 1 214 ? 19.260 10.845 -29.731 1.00 97.88 214 GLU A N 1
ATOM 1752 C CA . GLU A 1 214 ? 20.115 9.758 -30.219 1.00 97.88 214 GLU A CA 1
ATOM 1753 C C . GLU A 1 214 ? 19.571 9.139 -31.515 1.00 97.88 214 GLU A C 1
ATOM 1755 O O . GLU A 1 214 ? 20.336 8.862 -32.440 1.00 97.88 214 GLU A O 1
ATOM 1760 N N . LYS A 1 215 ? 18.246 8.974 -31.638 1.00 98.25 215 LYS A N 1
ATOM 1761 C CA . LYS A 1 215 ? 17.606 8.538 -32.891 1.00 98.25 215 LYS A CA 1
ATOM 1762 C C . LYS A 1 215 ? 17.936 9.492 -34.035 1.00 98.25 215 LYS A C 1
ATOM 1764 O O . LYS A 1 215 ? 18.386 9.028 -35.079 1.00 98.25 215 LYS A O 1
ATOM 1769 N N . GLN A 1 216 ? 17.777 10.801 -33.829 1.00 98.12 216 GLN A N 1
ATOM 1770 C CA . GLN A 1 216 ? 18.101 11.807 -34.845 1.00 98.12 216 GLN A CA 1
ATOM 1771 C C . GLN A 1 216 ? 19.589 11.775 -35.221 1.00 98.12 216 GLN A C 1
ATOM 1773 O O . GLN A 1 216 ? 19.934 11.814 -36.402 1.00 98.12 216 GLN A O 1
ATOM 1778 N N . ALA A 1 217 ? 20.486 11.665 -34.238 1.00 98.25 217 ALA A N 1
ATOM 1779 C CA . ALA A 1 217 ? 21.922 11.562 -34.487 1.00 98.25 217 ALA A CA 1
ATOM 1780 C C . ALA A 1 217 ? 22.276 10.301 -35.295 1.00 98.25 217 ALA A C 1
ATOM 1782 O O . ALA A 1 217 ? 23.066 10.367 -36.241 1.00 98.25 217 ALA A O 1
ATOM 1783 N N . ASN A 1 218 ? 21.661 9.163 -34.964 1.00 98.00 218 ASN A N 1
ATOM 1784 C CA . ASN A 1 218 ? 21.852 7.903 -35.673 1.00 98.00 218 ASN A CA 1
ATOM 1785 C C . ASN A 1 218 ? 21.303 7.969 -37.106 1.00 98.00 218 ASN A C 1
ATOM 1787 O O . ASN A 1 218 ? 21.989 7.551 -38.035 1.00 98.00 218 ASN A O 1
ATOM 1791 N N . GLU A 1 219 ? 20.120 8.548 -37.316 1.00 98.19 219 GLU A N 1
ATOM 1792 C CA . GLU A 1 219 ? 19.559 8.777 -38.654 1.00 98.19 219 GLU A CA 1
ATOM 1793 C C . GLU A 1 219 ? 20.510 9.611 -39.522 1.00 98.19 219 GLU A C 1
ATOM 1795 O O . GLU A 1 219 ? 20.879 9.191 -40.622 1.00 98.19 219 GLU A O 1
ATOM 1800 N N . LEU A 1 220 ? 21.005 10.739 -39.000 1.00 98.12 220 LEU A N 1
ATOM 1801 C CA . LEU A 1 220 ? 21.977 11.583 -39.702 1.00 98.12 220 LEU A CA 1
ATOM 1802 C C . LEU A 1 220 ? 23.281 10.834 -40.012 1.00 98.12 220 LEU A C 1
ATOM 1804 O O . LEU A 1 220 ? 23.841 10.970 -41.106 1.00 98.12 220 LEU A O 1
ATOM 1808 N N . GLN A 1 221 ? 23.764 10.015 -39.077 1.00 97.62 221 GLN A N 1
ATOM 1809 C CA . GLN A 1 221 ? 24.966 9.209 -39.264 1.00 97.62 221 GLN A CA 1
ATOM 1810 C C . GLN A 1 221 ? 24.765 8.116 -40.325 1.00 97.62 221 GLN A C 1
ATOM 1812 O O . GLN A 1 221 ? 25.641 7.908 -41.169 1.00 97.62 221 GLN A O 1
ATOM 1817 N N . GLN A 1 222 ? 23.617 7.439 -40.322 1.00 97.69 222 GLN A N 1
ATOM 1818 C CA . GLN A 1 222 ? 23.259 6.446 -41.335 1.00 97.69 222 GLN A CA 1
ATOM 1819 C C . GLN A 1 222 ? 23.149 7.083 -42.718 1.00 97.69 222 GLN A C 1
ATOM 1821 O O . GLN A 1 222 ? 23.685 6.541 -43.687 1.00 97.69 222 GLN A O 1
ATOM 1826 N N . GLU A 1 223 ? 22.520 8.254 -42.824 1.00 98.00 223 GLU A N 1
ATOM 1827 C CA . GLU A 1 223 ? 22.465 9.002 -44.076 1.00 98.00 223 GLU A CA 1
ATOM 1828 C C . GLU A 1 223 ? 23.860 9.368 -44.583 1.00 98.00 223 GLU A C 1
ATOM 1830 O O . GLU A 1 223 ? 24.164 9.162 -45.761 1.00 98.00 223 GLU A O 1
ATOM 1835 N N . PHE A 1 224 ? 24.726 9.881 -43.706 1.00 98.25 224 PHE A N 1
ATOM 1836 C CA . PHE A 1 224 ? 26.102 10.215 -44.059 1.00 98.25 224 PHE A CA 1
ATOM 1837 C C . PHE A 1 224 ? 26.862 8.991 -44.584 1.00 98.25 224 PHE A C 1
ATOM 1839 O O . PHE A 1 224 ? 27.490 9.051 -45.647 1.00 98.25 224 PHE A O 1
ATOM 1846 N N . GLN A 1 225 ? 26.772 7.862 -43.878 1.00 97.94 225 GLN A N 1
ATOM 1847 C CA . GLN A 1 225 ? 27.407 6.612 -44.290 1.00 97.94 225 GLN A CA 1
ATOM 1848 C C . GLN A 1 225 ? 26.852 6.107 -45.621 1.00 97.94 225 GLN A C 1
ATOM 1850 O O . GLN A 1 225 ? 27.631 5.747 -46.502 1.00 97.94 225 GLN A O 1
ATOM 1855 N N . ARG A 1 226 ? 25.529 6.149 -45.816 1.00 98.31 226 ARG A N 1
ATOM 1856 C CA . ARG A 1 226 ? 24.882 5.756 -47.073 1.00 98.31 226 ARG A CA 1
ATOM 1857 C C . ARG A 1 226 ? 25.364 6.612 -48.241 1.00 98.31 226 ARG A C 1
ATOM 1859 O O . ARG A 1 226 ? 25.744 6.059 -49.270 1.00 98.31 226 ARG A O 1
ATOM 1866 N N . ARG A 1 227 ? 25.418 7.940 -48.079 1.00 98.06 227 ARG A N 1
ATOM 1867 C CA . ARG A 1 227 ? 25.951 8.857 -49.107 1.00 98.06 227 ARG A CA 1
ATOM 1868 C C . ARG A 1 227 ? 27.406 8.530 -49.440 1.00 98.06 227 ARG A C 1
ATOM 1870 O O . ARG A 1 227 ? 27.773 8.483 -50.610 1.00 98.06 227 ARG A O 1
ATOM 1877 N N . LYS A 1 228 ? 28.230 8.264 -48.423 1.00 98.00 228 LYS A N 1
ATOM 1878 C CA . LYS A 1 228 ? 29.641 7.911 -48.614 1.00 98.00 228 LYS A CA 1
ATOM 1879 C C . LYS A 1 228 ? 29.813 6.563 -49.318 1.00 98.00 228 LYS A C 1
ATOM 1881 O O . LYS A 1 228 ? 30.680 6.456 -50.178 1.00 98.00 228 LYS A O 1
ATOM 1886 N N . LEU A 1 229 ? 28.999 5.561 -48.982 1.00 97.62 229 LEU A N 1
ATOM 1887 C CA . LEU A 1 229 ? 29.005 4.256 -49.647 1.00 97.62 229 LEU A CA 1
ATOM 1888 C C . LEU A 1 229 ? 28.641 4.382 -51.126 1.00 97.62 229 LEU A C 1
ATOM 1890 O O . LEU A 1 229 ? 29.376 3.863 -51.959 1.00 97.62 229 LEU A O 1
ATOM 1894 N N . VAL A 1 230 ? 27.579 5.125 -51.454 1.00 98.25 230 VAL A N 1
ATOM 1895 C CA . VAL A 1 230 ? 27.184 5.377 -52.850 1.00 98.25 230 VAL A CA 1
ATOM 1896 C C . VAL A 1 230 ? 28.311 6.070 -53.614 1.00 98.25 230 VAL A C 1
ATOM 1898 O O . VAL A 1 230 ? 28.747 5.558 -54.636 1.00 98.25 230 VAL A O 1
ATOM 1901 N N . ALA A 1 231 ? 28.880 7.151 -53.071 1.00 97.94 231 ALA A N 1
ATOM 1902 C CA . ALA A 1 231 ? 29.981 7.862 -53.724 1.00 97.94 231 ALA A CA 1
ATOM 1903 C C . ALA A 1 231 ? 31.246 6.998 -53.913 1.00 97.94 231 ALA A C 1
ATOM 1905 O O . ALA A 1 231 ? 32.035 7.240 -54.826 1.00 97.94 231 ALA A O 1
ATOM 1906 N N . MET A 1 232 ? 31.486 6.016 -53.036 1.00 96.75 232 MET A N 1
ATOM 1907 C CA . MET A 1 232 ? 32.577 5.051 -53.204 1.00 96.75 232 MET A CA 1
ATOM 1908 C C . MET A 1 232 ? 32.238 3.970 -54.239 1.00 96.75 232 MET A C 1
ATOM 1910 O O . MET A 1 232 ? 33.126 3.605 -55.004 1.00 96.75 232 MET A O 1
ATOM 1914 N N . SER A 1 233 ? 30.984 3.507 -54.298 1.00 97.06 233 SER A N 1
ATOM 1915 C CA . SER A 1 233 ? 30.493 2.576 -55.330 1.00 97.06 233 SER A CA 1
ATOM 1916 C C . SER A 1 233 ? 30.612 3.194 -56.716 1.00 97.06 233 SER A C 1
ATOM 1918 O O . SER A 1 233 ? 31.264 2.621 -57.576 1.00 97.06 233 SER A O 1
ATOM 1920 N N . GLU A 1 234 ? 30.116 4.422 -56.894 1.00 97.75 234 GLU A N 1
ATOM 1921 C CA . GLU A 1 234 ? 30.195 5.159 -58.162 1.00 97.75 234 GLU A CA 1
ATOM 1922 C C . GLU A 1 234 ? 31.647 5.328 -58.634 1.00 97.75 234 GLU A C 1
ATOM 1924 O O . GLU A 1 234 ? 31.946 5.201 -59.819 1.00 97.75 234 GLU A O 1
ATOM 1929 N N . LYS A 1 235 ? 32.583 5.588 -57.709 1.00 97.69 235 LYS A N 1
ATOM 1930 C CA . LYS A 1 235 ? 34.016 5.651 -58.037 1.00 97.69 235 LYS A CA 1
ATOM 1931 C C . LYS A 1 235 ? 34.583 4.291 -58.429 1.00 97.69 235 LYS A C 1
ATOM 1933 O O . LYS A 1 235 ? 35.417 4.256 -59.327 1.00 97.69 235 LYS A O 1
ATOM 1938 N N . SER A 1 236 ? 34.184 3.215 -57.749 1.00 97.12 236 SER A N 1
ATOM 1939 C CA . SER A 1 236 ? 34.593 1.852 -58.110 1.00 97.12 236 SER A CA 1
ATOM 1940 C C . SER A 1 236 ? 34.100 1.513 -59.510 1.00 97.12 236 SER A C 1
ATOM 1942 O O . SER A 1 236 ? 34.914 1.221 -60.373 1.00 97.12 236 SER A O 1
ATOM 1944 N N . GLU A 1 237 ? 32.804 1.695 -59.763 1.00 97.19 237 GLU A N 1
ATOM 1945 C CA . GLU A 1 237 ? 32.163 1.450 -61.058 1.00 97.19 237 GLU A CA 1
ATOM 1946 C C . GLU A 1 237 ? 32.805 2.282 -62.176 1.00 97.19 237 GLU A C 1
ATOM 1948 O O . GLU A 1 237 ? 33.082 1.771 -63.258 1.00 97.19 237 GLU A O 1
ATOM 1953 N N . ALA A 1 238 ? 33.124 3.554 -61.917 1.00 97.19 238 ALA A N 1
ATOM 1954 C CA . ALA A 1 238 ? 33.831 4.392 -62.883 1.00 97.19 238 ALA A CA 1
ATOM 1955 C C . ALA A 1 238 ? 35.239 3.860 -63.216 1.00 97.19 238 ALA A C 1
ATOM 1957 O O . ALA A 1 238 ? 35.665 3.926 -64.372 1.00 97.19 238 ALA A O 1
ATOM 1958 N N . TRP A 1 239 ? 35.973 3.343 -62.225 1.00 97.81 239 TRP A N 1
ATOM 1959 C CA . TRP A 1 239 ? 37.279 2.717 -62.447 1.00 97.81 239 TRP A CA 1
ATOM 1960 C C . TRP A 1 239 ? 37.166 1.370 -63.150 1.00 97.81 239 TRP A C 1
ATOM 1962 O O . TRP A 1 239 ? 37.979 1.107 -64.034 1.00 97.81 239 TRP A O 1
ATOM 1972 N N . ASP A 1 240 ? 36.160 0.568 -62.813 1.00 97.25 240 ASP A N 1
ATOM 1973 C CA . ASP A 1 240 ? 35.881 -0.713 -63.458 1.00 97.25 240 ASP A CA 1
ATOM 1974 C C . ASP A 1 240 ? 35.555 -0.496 -64.940 1.00 97.25 240 ASP A C 1
ATOM 1976 O O . ASP A 1 240 ? 36.213 -1.072 -65.804 1.00 97.25 240 ASP A O 1
ATOM 1980 N N . HIS A 1 241 ? 34.660 0.443 -65.263 1.00 97.56 241 HIS A N 1
ATOM 1981 C CA . HIS A 1 241 ? 34.360 0.814 -66.648 1.00 97.56 241 HIS A CA 1
ATOM 1982 C C . HIS A 1 241 ? 35.580 1.333 -67.406 1.00 97.56 241 HIS A C 1
ATOM 1984 O O . HIS A 1 241 ? 35.781 0.997 -68.576 1.00 97.56 241 HIS A O 1
ATOM 1990 N N . LYS A 1 242 ? 36.417 2.153 -66.760 1.00 98.00 242 LYS A N 1
ATOM 1991 C CA . LYS A 1 242 ? 37.658 2.624 -67.380 1.00 98.00 242 LYS A CA 1
ATOM 1992 C C . LYS A 1 242 ? 38.616 1.463 -67.643 1.00 98.00 242 LYS A C 1
ATOM 1994 O O . LYS A 1 242 ? 39.194 1.392 -68.723 1.00 98.00 242 LYS A O 1
ATOM 1999 N N . PHE A 1 243 ? 38.776 0.563 -66.678 1.00 97.12 243 PHE A N 1
ATOM 2000 C CA . PHE A 1 243 ? 39.629 -0.610 -66.807 1.00 97.12 243 PHE A CA 1
ATOM 2001 C C . PHE A 1 243 ? 39.141 -1.538 -67.924 1.00 97.12 243 PHE A C 1
ATOM 2003 O O . PHE A 1 243 ? 39.947 -1.958 -68.749 1.00 97.12 243 PHE A O 1
ATOM 2010 N N . GLU A 1 244 ? 37.837 -1.807 -68.004 1.00 97.62 244 GLU A N 1
ATOM 2011 C CA . GLU A 1 244 ? 37.227 -2.581 -69.089 1.00 97.62 244 GLU A CA 1
ATOM 2012 C C . GLU A 1 244 ? 37.467 -1.930 -70.457 1.00 97.62 244 GLU A C 1
ATOM 2014 O O . GLU A 1 244 ? 37.849 -2.616 -71.406 1.00 97.62 244 GLU A O 1
ATOM 2019 N N . ALA A 1 245 ? 37.301 -0.607 -70.560 1.00 97.19 245 ALA A N 1
ATOM 2020 C CA . ALA A 1 245 ? 37.540 0.133 -71.796 1.00 97.19 245 ALA A CA 1
ATOM 2021 C C . ALA A 1 245 ? 39.019 0.100 -72.220 1.00 97.19 245 ALA A C 1
ATOM 2023 O O . ALA A 1 245 ? 39.319 -0.177 -73.383 1.00 97.19 245 ALA A O 1
ATOM 2024 N N . ASP A 1 246 ? 39.944 0.334 -71.285 1.00 97.88 246 ASP A N 1
ATOM 2025 C CA . ASP A 1 246 ? 41.387 0.282 -71.538 1.00 97.88 246 ASP A CA 1
ATOM 2026 C C . ASP A 1 246 ? 41.829 -1.145 -71.907 1.00 97.88 246 ASP A C 1
ATOM 2028 O O . ASP A 1 246 ? 42.629 -1.330 -72.828 1.00 97.88 246 ASP A O 1
ATOM 2032 N N . LEU A 1 247 ? 41.273 -2.170 -71.250 1.00 97.00 247 LEU A N 1
ATOM 2033 C CA . LEU A 1 247 ? 41.516 -3.575 -71.573 1.00 97.00 247 LEU A CA 1
ATOM 2034 C C . LEU A 1 247 ? 40.999 -3.918 -72.975 1.00 97.00 247 LEU A C 1
ATOM 2036 O O . LEU A 1 247 ? 41.725 -4.538 -73.751 1.00 97.00 247 LEU A O 1
ATOM 2040 N N . ALA A 1 248 ? 39.787 -3.489 -73.335 1.00 96.69 248 ALA A N 1
ATOM 2041 C CA . ALA A 1 248 ? 39.220 -3.676 -74.672 1.00 96.69 248 ALA A CA 1
ATOM 2042 C C . ALA A 1 248 ? 40.054 -2.963 -75.753 1.00 96.69 248 ALA A C 1
ATOM 2044 O O . ALA A 1 248 ? 40.319 -3.518 -76.819 1.00 96.69 248 ALA A O 1
ATOM 2045 N N . PHE A 1 249 ? 40.530 -1.747 -75.470 1.00 97.12 249 PHE A N 1
ATOM 2046 C CA . PHE A 1 249 ? 41.415 -1.020 -76.376 1.00 97.12 249 PHE A CA 1
ATOM 2047 C C . PHE A 1 249 ? 42.753 -1.749 -76.562 1.00 97.12 249 PHE A C 1
ATOM 2049 O O . PHE A 1 249 ? 43.194 -1.956 -77.692 1.00 97.12 249 PHE A O 1
ATOM 2056 N N . LYS A 1 250 ? 43.387 -2.182 -75.465 1.00 96.12 250 LYS A N 1
ATOM 2057 C CA . LYS A 1 250 ? 44.688 -2.864 -75.502 1.00 96.12 250 LYS A CA 1
ATOM 2058 C C . LYS A 1 250 ? 44.617 -4.260 -76.103 1.00 96.12 250 LYS A C 1
ATOM 2060 O O . LYS A 1 250 ? 45.544 -4.660 -76.798 1.00 96.12 250 LYS A O 1
ATOM 2065 N N . THR A 1 251 ? 43.534 -4.995 -75.876 1.00 96.56 251 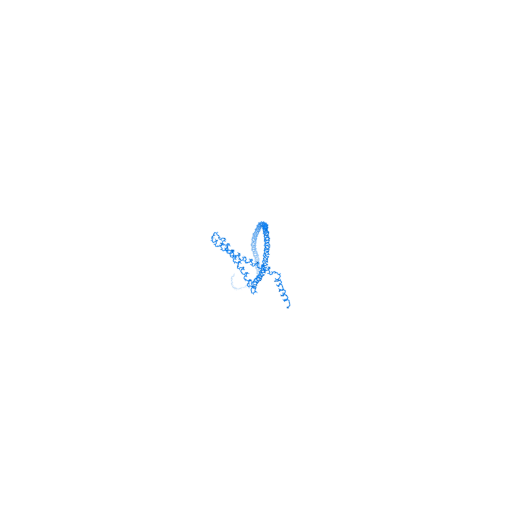THR A N 1
ATOM 2066 C CA . THR A 1 251 ? 43.303 -6.293 -76.529 1.00 96.56 251 THR A CA 1
ATOM 2067 C C . THR A 1 251 ? 43.157 -6.125 -78.036 1.00 96.56 251 THR A C 1
ATOM 2069 O O . THR A 1 251 ? 43.851 -6.821 -78.770 1.00 96.56 251 THR A O 1
ATOM 2072 N N . LYS A 1 252 ? 42.391 -5.130 -78.499 1.00 96.75 252 LYS A N 1
ATOM 2073 C CA . LYS A 1 252 ? 42.288 -4.803 -79.927 1.00 96.75 252 LYS A CA 1
ATOM 2074 C C . LYS A 1 252 ? 43.622 -4.362 -80.536 1.00 96.75 252 LYS A C 1
ATOM 2076 O O . LYS A 1 252 ? 43.970 -4.782 -81.632 1.00 96.75 252 LYS A O 1
ATOM 2081 N N . GLU A 1 253 ? 44.387 -3.523 -79.839 1.00 96.75 253 GLU A N 1
ATOM 2082 C CA . GLU A 1 253 ? 45.727 -3.116 -80.287 1.00 96.75 253 GLU A CA 1
ATOM 2083 C C . GLU A 1 253 ? 46.663 -4.330 -80.415 1.00 96.75 253 GLU A C 1
ATOM 2085 O O . GLU A 1 253 ? 47.380 -4.461 -81.405 1.00 96.75 253 GLU A O 1
ATOM 2090 N N . LEU A 1 254 ? 46.613 -5.261 -79.455 1.00 95.94 254 LEU A N 1
ATOM 2091 C CA . LEU A 1 254 ? 47.361 -6.518 -79.518 1.00 95.94 254 LEU A CA 1
ATOM 2092 C C . LEU A 1 254 ? 46.898 -7.432 -80.657 1.00 95.94 254 LEU A C 1
ATOM 2094 O O . LEU A 1 254 ? 47.736 -8.106 -81.249 1.00 95.94 254 LEU A O 1
ATOM 2098 N N . GLU A 1 255 ? 45.601 -7.495 -80.945 1.00 96.75 255 GLU A N 1
ATOM 2099 C CA . GLU A 1 255 ? 45.055 -8.242 -82.084 1.00 96.75 255 GLU A CA 1
ATOM 2100 C C . GLU A 1 255 ? 45.545 -7.655 -83.406 1.00 96.75 255 GLU A C 1
ATOM 2102 O O . GLU A 1 255 ? 46.146 -8.383 -84.190 1.00 96.75 255 GLU A O 1
ATOM 2107 N N . ASN A 1 256 ? 45.435 -6.338 -83.594 1.00 96.75 256 ASN A N 1
ATOM 2108 C CA . ASN A 1 256 ? 45.956 -5.657 -84.780 1.00 96.75 256 ASN A CA 1
ATOM 2109 C C . ASN A 1 256 ? 47.461 -5.915 -84.968 1.00 96.75 256 ASN A C 1
ATOM 2111 O O . ASN A 1 256 ? 47.895 -6.273 -86.056 1.00 96.75 256 ASN A O 1
ATOM 2115 N N . LEU A 1 257 ? 48.269 -5.797 -83.905 1.00 96.62 257 LEU A N 1
ATOM 2116 C CA . LEU A 1 257 ? 49.712 -6.071 -83.978 1.00 96.62 257 LEU A CA 1
ATOM 2117 C C . LEU A 1 257 ? 50.018 -7.541 -84.297 1.00 96.62 257 LEU A C 1
ATOM 2119 O O . LEU A 1 257 ? 51.033 -7.839 -84.929 1.00 96.62 257 LEU A O 1
ATOM 2123 N N . LYS A 1 258 ? 49.171 -8.479 -83.857 1.00 96.75 258 LYS A N 1
ATOM 2124 C CA . LYS A 1 258 ? 49.288 -9.893 -84.241 1.00 96.75 258 LYS A CA 1
ATOM 2125 C C . LYS A 1 258 ? 48.951 -10.086 -85.717 1.00 96.75 258 LYS A C 1
ATOM 2127 O O . LYS A 1 258 ? 49.717 -10.762 -86.393 1.00 96.75 258 LYS A O 1
ATOM 2132 N N . GLU A 1 259 ? 47.884 -9.467 -86.215 1.00 96.50 259 GLU A N 1
ATOM 2133 C CA . GLU A 1 259 ? 47.494 -9.513 -87.632 1.00 96.50 259 GLU A CA 1
ATOM 2134 C C . GLU A 1 259 ? 48.563 -8.886 -88.544 1.00 96.50 259 GLU A C 1
ATOM 2136 O O . GLU A 1 259 ? 48.922 -9.458 -89.577 1.00 96.50 259 GLU A O 1
ATOM 2141 N N . GLU A 1 260 ? 49.130 -7.743 -88.145 1.00 96.19 260 GLU A N 1
ATOM 2142 C CA . GLU A 1 260 ? 50.254 -7.099 -88.836 1.00 96.19 260 GLU A CA 1
ATOM 2143 C C . GLU A 1 260 ? 51.478 -8.017 -88.853 1.00 96.19 260 GLU A C 1
ATOM 2145 O O . GLU A 1 260 ? 52.042 -8.283 -89.916 1.00 96.19 260 GLU A O 1
ATOM 2150 N N . ARG A 1 261 ? 51.845 -8.590 -87.698 1.00 96.31 261 ARG A N 1
ATOM 2151 C CA . ARG A 1 261 ? 52.947 -9.555 -87.601 1.00 96.31 261 ARG A CA 1
ATOM 2152 C C . ARG A 1 261 ? 52.714 -10.779 -88.488 1.00 96.31 261 ARG A C 1
ATOM 2154 O O . ARG A 1 261 ? 53.659 -11.254 -89.113 1.00 96.31 261 ARG A O 1
ATOM 2161 N N . GLU A 1 262 ? 51.502 -11.326 -88.522 1.00 95.94 262 GLU A N 1
ATOM 2162 C CA . GLU A 1 262 ? 51.148 -12.468 -89.374 1.00 95.94 262 GLU A CA 1
ATOM 2163 C C . GLU A 1 262 ? 51.259 -12.113 -90.862 1.00 95.94 262 GLU A C 1
ATOM 2165 O O . GLU A 1 262 ? 51.833 -12.877 -91.640 1.00 95.94 262 GLU A O 1
ATOM 2170 N N . SER A 1 263 ? 50.801 -10.921 -91.244 1.00 95.00 263 SER A N 1
ATOM 2171 C CA . SER A 1 263 ? 50.919 -10.398 -92.608 1.00 95.00 263 SER A CA 1
ATOM 2172 C C . SER A 1 263 ? 52.381 -10.206 -93.026 1.00 95.00 263 SER A C 1
ATOM 2174 O O . SER A 1 263 ? 52.781 -10.613 -94.121 1.00 95.00 263 SER A O 1
ATOM 2176 N N . ASP A 1 264 ? 53.207 -9.646 -92.141 1.00 94.94 264 ASP A N 1
ATOM 2177 C CA . ASP A 1 264 ? 54.643 -9.477 -92.367 1.00 94.94 264 ASP A CA 1
ATOM 2178 C C . ASP A 1 264 ? 55.372 -10.822 -92.452 1.00 94.94 264 ASP A C 1
ATOM 2180 O O . ASP A 1 264 ? 56.241 -10.999 -93.310 1.00 94.94 264 ASP A O 1
ATOM 2184 N N . LEU A 1 265 ? 54.995 -11.801 -91.622 1.00 96.50 265 LEU A N 1
ATOM 2185 C CA . LEU A 1 265 ? 55.523 -13.165 -91.697 1.00 96.50 265 LEU A CA 1
ATOM 2186 C C . LEU A 1 265 ? 55.205 -13.822 -93.045 1.00 96.50 265 LEU A C 1
ATOM 2188 O O . LEU A 1 265 ? 56.093 -14.429 -93.646 1.00 96.50 265 LEU A O 1
ATOM 2192 N N . LEU A 1 266 ? 53.977 -13.671 -93.554 1.00 95.69 266 LEU A N 1
ATOM 2193 C CA . LEU A 1 266 ? 53.599 -14.164 -94.883 1.00 95.69 266 LEU A CA 1
ATOM 2194 C C . LEU A 1 266 ? 54.419 -13.489 -95.986 1.00 95.69 266 LEU A C 1
ATOM 2196 O O . LEU A 1 266 ? 54.956 -14.165 -96.866 1.00 95.69 266 LEU A O 1
ATOM 2200 N N . ARG A 1 267 ? 54.583 -12.165 -95.917 1.00 94.94 267 ARG A N 1
ATOM 2201 C CA . ARG A 1 267 ? 55.389 -11.409 -96.882 1.00 94.94 267 ARG A CA 1
ATOM 2202 C C . ARG A 1 267 ? 56.858 -11.834 -96.865 1.00 94.94 267 ARG A C 1
ATOM 2204 O O . ARG A 1 267 ? 57.460 -11.978 -97.930 1.00 94.94 267 ARG A O 1
ATOM 2211 N N . LEU A 1 268 ? 57.439 -12.037 -95.683 1.00 95.06 268 LEU A N 1
ATOM 2212 C CA . LEU A 1 268 ? 58.806 -12.538 -95.535 1.00 95.06 268 LEU A CA 1
ATOM 2213 C C . LEU A 1 268 ? 58.946 -13.942 -96.122 1.00 95.06 268 LEU A C 1
ATOM 2215 O O . LEU A 1 268 ? 59.878 -14.173 -96.886 1.00 95.06 268 LEU A O 1
ATOM 2219 N N . TYR A 1 269 ? 57.995 -14.837 -95.845 1.00 94.56 269 TYR A N 1
ATOM 2220 C CA . TYR A 1 269 ? 57.974 -16.180 -96.421 1.00 94.56 269 TYR A CA 1
ATOM 2221 C C . TYR A 1 269 ? 57.916 -16.150 -97.958 1.00 94.56 269 TYR A C 1
ATOM 2223 O O . TYR A 1 269 ? 58.649 -16.876 -98.631 1.00 94.56 269 TYR A O 1
ATOM 2231 N N . GLU A 1 270 ? 57.089 -15.279 -98.544 1.00 94.56 270 GLU A N 1
ATOM 2232 C CA . GLU A 1 270 ? 57.032 -15.099 -99.997 1.00 94.56 270 GLU A CA 1
ATOM 2233 C C . GLU A 1 270 ? 58.342 -14.556 -100.580 1.00 94.56 270 GLU A C 1
ATOM 2235 O O . GLU A 1 270 ? 58.791 -15.034 -101.625 1.00 94.56 270 GLU A O 1
ATOM 2240 N N . LEU A 1 271 ? 58.960 -13.567 -99.927 1.00 93.69 271 LEU A N 1
ATOM 2241 C CA . LEU A 1 271 ? 60.245 -13.005 -100.346 1.00 93.69 271 LEU A CA 1
ATOM 2242 C C . LEU A 1 271 ? 61.370 -14.035 -100.245 1.00 93.69 271 LEU A C 1
ATOM 2244 O O . LEU A 1 271 ? 62.158 -14.157 -101.179 1.00 93.69 271 LEU A O 1
ATOM 2248 N N . GLU A 1 272 ? 61.418 -14.804 -99.161 1.00 93.88 272 GLU A N 1
ATOM 2249 C CA . GLU A 1 272 ? 62.376 -15.891 -98.971 1.00 93.88 272 GLU A CA 1
ATOM 2250 C C . GLU A 1 272 ? 62.190 -16.973 -100.040 1.00 93.88 272 GLU A C 1
ATOM 2252 O O . GLU A 1 272 ? 63.157 -17.407 -100.667 1.00 93.88 272 GLU A O 1
ATOM 2257 N N . LYS A 1 273 ? 60.942 -17.355 -100.334 1.00 93.69 273 LYS A N 1
ATOM 2258 C CA . LYS A 1 273 ? 60.627 -18.287 -101.421 1.00 93.69 273 LYS A CA 1
ATOM 2259 C C . LYS A 1 273 ? 61.112 -17.764 -102.773 1.00 93.69 273 LYS A C 1
ATOM 2261 O O . LYS A 1 273 ? 61.738 -18.523 -103.510 1.00 93.69 273 LYS A O 1
ATOM 2266 N N . ARG A 1 274 ? 60.852 -16.492 -103.101 1.00 93.06 274 ARG A N 1
ATOM 2267 C CA . ARG A 1 274 ? 61.335 -15.859 -104.345 1.00 93.06 274 ARG A CA 1
ATOM 2268 C C . ARG A 1 274 ? 62.859 -15.820 -104.398 1.00 93.06 274 ARG A C 1
ATOM 2270 O O . ARG A 1 274 ? 63.437 -16.195 -105.408 1.00 93.06 274 ARG A O 1
ATOM 2277 N N . TYR A 1 275 ? 63.509 -15.438 -103.304 1.00 91.50 275 TYR A N 1
ATOM 2278 C CA . TYR A 1 275 ? 64.966 -15.402 -103.204 1.00 91.50 275 TYR A CA 1
ATOM 2279 C C . TYR A 1 275 ? 65.591 -16.788 -103.414 1.00 91.50 275 TYR A C 1
ATOM 2281 O O . TYR A 1 275 ? 66.526 -16.933 -104.199 1.00 91.50 275 TYR A O 1
ATOM 2289 N N . ASN A 1 276 ? 65.031 -17.824 -102.787 1.00 92.75 276 ASN A N 1
ATOM 2290 C CA . ASN A 1 276 ? 65.473 -19.206 -102.969 1.00 92.75 276 ASN A CA 1
ATOM 2291 C C . ASN A 1 276 ? 65.250 -19.696 -104.407 1.00 92.75 276 ASN A C 1
ATOM 2293 O O . ASN A 1 276 ? 66.113 -20.375 -104.960 1.00 92.75 276 ASN A O 1
ATOM 2297 N N . GLN A 1 277 ? 64.126 -19.330 -105.035 1.00 90.44 277 GLN A N 1
ATOM 2298 C CA . GLN A 1 277 ? 63.871 -19.613 -106.452 1.00 90.44 277 GLN A CA 1
ATOM 2299 C C . GLN A 1 277 ? 64.885 -18.914 -107.364 1.00 90.44 277 GLN A C 1
ATOM 2301 O O . GLN A 1 277 ? 65.409 -19.551 -108.274 1.00 90.44 277 GLN A O 1
ATOM 2306 N N . ASP A 1 278 ? 65.203 -17.645 -107.105 1.00 89.44 278 ASP A N 1
ATOM 2307 C CA . ASP A 1 278 ? 66.202 -16.886 -107.861 1.00 89.44 278 ASP A CA 1
ATOM 2308 C C . ASP A 1 278 ? 67.609 -17.479 -107.703 1.00 89.44 278 ASP A C 1
ATOM 2310 O O . ASP A 1 278 ? 68.334 -17.605 -108.692 1.00 89.44 278 ASP A O 1
ATOM 2314 N N . ILE A 1 279 ? 67.999 -17.886 -106.487 1.00 89.38 279 ILE A N 1
ATOM 2315 C CA . ILE A 1 279 ? 69.255 -18.616 -106.246 1.00 89.38 279 ILE A CA 1
ATOM 2316 C C . ILE A 1 279 ? 69.266 -19.922 -107.036 1.00 89.38 279 ILE A C 1
ATOM 2318 O O . ILE A 1 279 ? 70.225 -20.174 -107.763 1.00 89.38 279 ILE A O 1
ATOM 2322 N N . ALA A 1 280 ? 68.211 -20.732 -106.928 1.00 89.50 280 ALA A N 1
ATOM 2323 C CA . ALA A 1 280 ? 68.118 -22.006 -107.632 1.00 89.50 280 ALA A CA 1
ATOM 2324 C C . ALA A 1 280 ? 68.160 -21.817 -109.157 1.00 89.50 280 ALA A C 1
ATOM 2326 O O . ALA A 1 280 ? 68.803 -22.594 -109.854 1.00 89.50 280 ALA A O 1
ATOM 2327 N N . ALA A 1 281 ? 67.536 -20.759 -109.685 1.00 87.06 281 ALA A N 1
ATOM 2328 C CA . ALA A 1 281 ? 67.583 -20.418 -111.102 1.00 87.06 281 ALA A CA 1
ATOM 2329 C C . ALA A 1 281 ? 68.981 -19.962 -111.550 1.00 87.06 281 ALA A C 1
ATOM 2331 O O . ALA A 1 281 ? 69.419 -20.328 -112.640 1.00 87.06 281 ALA A O 1
ATOM 2332 N N . ARG A 1 282 ? 69.703 -19.183 -110.728 1.00 83.00 282 ARG A N 1
ATOM 2333 C CA . ARG A 1 282 ? 71.108 -18.823 -110.996 1.00 83.00 282 ARG A CA 1
ATOM 2334 C C . ARG A 1 282 ? 72.003 -20.059 -110.993 1.00 83.00 282 ARG A C 1
ATOM 2336 O O . ARG A 1 282 ? 72.747 -20.246 -111.946 1.00 83.00 282 ARG A O 1
ATOM 2343 N N . GLN A 1 283 ? 71.864 -20.923 -109.990 1.00 85.44 283 GLN A N 1
ATOM 2344 C CA . GLN A 1 283 ? 72.590 -22.192 -109.912 1.00 85.44 283 GLN A CA 1
ATOM 2345 C C . GLN A 1 283 ? 72.272 -23.096 -111.109 1.00 85.44 283 GLN A C 1
ATOM 2347 O O . GLN A 1 283 ? 73.186 -23.634 -111.719 1.00 85.44 283 GLN A O 1
ATOM 2352 N N . ALA A 1 284 ? 71.005 -23.205 -111.518 1.00 86.00 284 ALA A N 1
ATOM 2353 C CA . ALA A 1 284 ? 70.614 -23.976 -112.698 1.00 86.00 284 ALA A CA 1
ATOM 2354 C C . ALA A 1 284 ? 71.247 -23.429 -113.987 1.00 86.00 284 ALA A C 1
ATOM 2356 O O . ALA A 1 284 ? 71.734 -24.212 -114.796 1.00 86.00 284 ALA A O 1
ATOM 2357 N N . LYS A 1 285 ? 71.303 -22.100 -114.161 1.00 83.44 285 LYS A N 1
ATOM 2358 C CA . LYS A 1 285 ? 72.003 -21.471 -115.294 1.00 83.44 285 LYS A CA 1
ATOM 2359 C C . LYS A 1 285 ? 73.505 -21.747 -115.265 1.00 83.44 285 LYS A C 1
ATOM 2361 O O . LYS A 1 285 ? 74.069 -22.118 -116.287 1.00 83.44 285 LYS A O 1
ATOM 2366 N N . GLU A 1 286 ? 74.149 -21.606 -114.108 1.00 82.38 286 GLU A N 1
ATOM 2367 C CA . GLU A 1 286 ? 75.569 -21.938 -113.940 1.00 82.38 286 GLU A CA 1
ATOM 2368 C C . GLU A 1 286 ? 75.836 -23.425 -114.235 1.00 82.38 286 GLU A C 1
ATOM 2370 O O . GLU A 1 286 ? 76.818 -23.763 -114.897 1.00 82.38 286 GLU A O 1
ATOM 2375 N N . ASP A 1 287 ? 74.946 -24.323 -113.812 1.00 79.88 287 ASP A N 1
ATOM 2376 C CA . ASP A 1 287 ? 75.014 -25.763 -114.077 1.00 79.88 287 ASP A CA 1
ATOM 2377 C C . ASP A 1 287 ? 74.803 -26.099 -115.559 1.00 79.88 287 ASP A C 1
ATOM 2379 O O . ASP A 1 287 ? 75.514 -26.944 -116.106 1.00 79.88 287 ASP A O 1
ATOM 2383 N N . GLU A 1 288 ? 73.855 -25.440 -116.228 1.00 79.94 288 GLU A N 1
ATOM 2384 C CA . GLU A 1 288 ? 73.628 -25.550 -117.672 1.00 79.94 288 GLU A CA 1
ATOM 2385 C C . GLU A 1 288 ? 74.843 -25.054 -118.461 1.00 79.94 288 GLU A C 1
ATOM 2387 O O . GLU A 1 288 ? 75.311 -25.748 -119.364 1.00 79.94 288 GLU A O 1
ATOM 2392 N N . GLU A 1 289 ? 75.415 -23.908 -118.088 1.00 80.50 289 GLU A N 1
ATOM 2393 C CA . GLU A 1 289 ? 76.652 -23.400 -118.682 1.00 80.50 289 GLU A CA 1
ATOM 2394 C C . GLU A 1 289 ? 77.830 -24.355 -118.459 1.00 80.50 289 GLU A C 1
ATOM 2396 O O . GLU A 1 289 ? 78.618 -24.579 -119.382 1.00 80.50 289 GLU A O 1
ATOM 2401 N N . ARG A 1 290 ? 77.956 -24.952 -117.263 1.00 79.81 290 ARG A N 1
ATOM 2402 C CA . ARG A 1 290 ? 78.965 -25.989 -116.984 1.00 79.81 290 ARG A CA 1
ATOM 2403 C C . ARG A 1 290 ? 78.768 -27.208 -117.881 1.00 79.81 290 ARG A C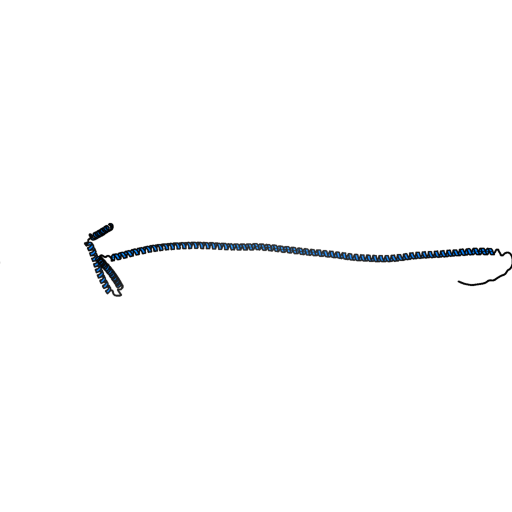 1
ATOM 2405 O O . ARG A 1 290 ? 79.725 -27.628 -118.526 1.00 79.81 290 ARG A O 1
ATOM 2412 N N . ARG A 1 291 ? 77.540 -27.722 -117.998 1.00 82.62 291 ARG A N 1
ATOM 2413 C CA . ARG A 1 291 ? 77.212 -2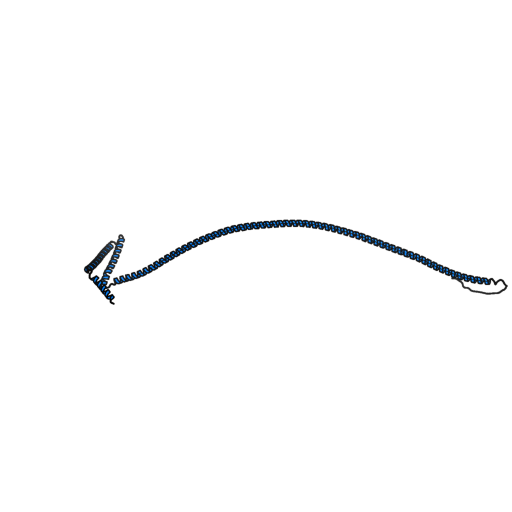8.850 -118.888 1.00 82.62 291 ARG A CA 1
ATOM 2414 C C . ARG A 1 291 ? 77.513 -28.533 -120.347 1.00 82.62 291 ARG A C 1
ATOM 2416 O O . ARG A 1 291 ? 78.068 -29.377 -121.041 1.00 82.62 291 ARG A O 1
ATOM 2423 N N . MET A 1 292 ? 77.188 -27.328 -120.814 1.00 75.44 292 MET A N 1
ATOM 2424 C CA . MET A 1 292 ? 77.481 -26.896 -122.183 1.00 75.44 292 MET A CA 1
ATOM 2425 C C . MET A 1 292 ? 78.986 -26.811 -122.439 1.00 75.44 292 MET A C 1
ATOM 2427 O O . MET A 1 292 ? 79.451 -27.333 -123.451 1.00 75.44 292 MET A O 1
ATOM 2431 N N . LYS A 1 293 ? 79.759 -26.247 -121.501 1.00 82.38 293 LYS A N 1
ATOM 2432 C CA . LYS A 1 293 ? 81.228 -26.207 -121.576 1.00 82.38 293 LYS A CA 1
ATOM 2433 C C . LYS A 1 293 ? 81.842 -27.609 -121.565 1.00 82.38 293 LYS A C 1
ATOM 2435 O O . LYS A 1 293 ? 82.754 -27.869 -122.343 1.00 82.38 293 LYS A O 1
ATOM 2440 N N . GLU A 1 294 ? 81.341 -28.527 -120.736 1.00 81.00 294 GLU A N 1
ATOM 2441 C CA . GLU A 1 294 ? 81.775 -29.933 -120.726 1.00 81.00 294 GLU A CA 1
ATOM 2442 C C . GLU A 1 294 ? 81.462 -30.637 -122.058 1.00 81.00 294 GLU A C 1
ATOM 2444 O O . GLU A 1 294 ? 82.319 -31.330 -122.613 1.00 81.00 294 GLU A O 1
ATOM 2449 N N . LEU A 1 295 ? 80.263 -30.428 -122.615 1.00 77.25 295 LEU A N 1
ATOM 2450 C CA . LEU A 1 295 ? 79.850 -31.005 -123.898 1.00 77.25 295 LEU A CA 1
ATOM 2451 C C . LEU A 1 295 ? 80.683 -30.454 -125.067 1.00 77.25 295 LEU A C 1
ATOM 2453 O O . LEU A 1 295 ? 81.068 -31.194 -125.976 1.00 77.25 295 LEU A O 1
ATOM 2457 N N . GLU A 1 296 ? 80.984 -29.157 -125.036 1.00 79.88 296 GLU A N 1
ATOM 2458 C CA . GLU A 1 296 ? 81.816 -28.478 -126.026 1.00 79.88 296 GLU A CA 1
ATOM 2459 C C . GLU A 1 296 ? 83.280 -28.923 -125.925 1.00 79.88 296 GLU A C 1
ATOM 2461 O O . GLU A 1 296 ? 83.879 -29.272 -126.943 1.00 79.88 296 GLU A O 1
ATOM 2466 N N . ALA A 1 297 ? 83.828 -29.051 -124.712 1.00 81.81 297 ALA A N 1
ATOM 2467 C CA . ALA A 1 297 ? 85.151 -29.630 -124.483 1.00 81.81 297 ALA A CA 1
ATOM 2468 C C . ALA A 1 297 ? 85.242 -31.071 -125.018 1.00 81.81 297 ALA A C 1
ATOM 2470 O O . ALA A 1 297 ? 86.227 -31.428 -125.668 1.00 81.81 297 ALA A O 1
ATOM 2471 N N . MET A 1 298 ? 84.195 -31.884 -124.834 1.00 77.25 298 MET A N 1
ATOM 2472 C CA . MET A 1 298 ? 84.113 -33.229 -125.417 1.00 77.25 298 MET A CA 1
ATOM 2473 C C . MET A 1 298 ? 84.059 -33.205 -126.952 1.00 77.25 298 MET A C 1
ATOM 2475 O O . MET A 1 298 ? 84.722 -34.027 -127.591 1.00 77.25 298 MET A O 1
ATOM 2479 N N . ARG A 1 299 ? 83.334 -32.256 -127.569 1.00 81.38 299 ARG A N 1
ATOM 2480 C CA . ARG A 1 299 ? 83.342 -32.064 -129.033 1.00 81.38 299 ARG A CA 1
ATOM 2481 C C . ARG A 1 299 ? 84.714 -31.658 -129.554 1.00 81.38 299 ARG A C 1
ATOM 2483 O O . ARG A 1 299 ? 85.148 -32.215 -130.558 1.00 81.38 299 ARG A O 1
ATOM 2490 N N . VAL A 1 300 ? 85.382 -30.706 -128.904 1.00 80.75 300 VAL A N 1
ATOM 2491 C CA . VAL A 1 300 ? 86.719 -30.243 -129.302 1.00 80.75 300 VAL A CA 1
ATOM 2492 C C . VAL A 1 300 ? 87.730 -31.379 -129.166 1.00 80.75 300 VAL A C 1
ATOM 2494 O O . VAL A 1 300 ? 88.455 -31.657 -130.116 1.00 80.75 300 VAL A O 1
ATOM 2497 N N . ALA A 1 301 ? 87.717 -32.120 -128.055 1.00 79.75 301 ALA A N 1
ATOM 2498 C CA . ALA A 1 301 ? 88.580 -33.286 -127.871 1.00 79.75 301 ALA A CA 1
ATOM 2499 C C . ALA A 1 301 ? 88.318 -34.390 -128.917 1.00 79.75 301 ALA A C 1
ATOM 2501 O O . ALA A 1 301 ? 89.260 -35.029 -129.392 1.00 79.75 301 ALA A O 1
ATOM 2502 N N . ALA A 1 302 ? 87.058 -34.618 -129.308 1.00 77.00 302 ALA A N 1
ATOM 2503 C CA . ALA A 1 302 ? 86.714 -35.538 -130.392 1.00 77.00 302 ALA A CA 1
ATOM 2504 C C . ALA A 1 302 ? 87.219 -35.035 -131.758 1.00 77.00 302 ALA A C 1
ATOM 2506 O O . ALA A 1 302 ? 87.860 -35.796 -132.481 1.00 77.00 302 ALA A O 1
ATOM 2507 N N . ALA A 1 303 ? 87.016 -33.753 -132.074 1.00 78.56 303 ALA A N 1
ATOM 2508 C CA . ALA A 1 303 ? 87.492 -33.137 -133.312 1.00 78.56 303 ALA A CA 1
ATOM 2509 C C . ALA A 1 303 ? 89.026 -33.141 -133.401 1.00 78.56 303 ALA A C 1
ATOM 2511 O O . ALA A 1 303 ? 89.587 -33.417 -134.458 1.00 78.56 303 ALA A O 1
ATOM 2512 N N . GLU A 1 304 ? 89.727 -32.914 -132.287 1.00 77.38 304 GLU A N 1
ATOM 2513 C CA . GLU A 1 304 ? 91.180 -33.065 -132.218 1.00 77.38 304 GLU A CA 1
ATOM 2514 C C . GLU A 1 304 ? 91.622 -34.506 -132.481 1.00 77.38 304 GLU A C 1
ATOM 2516 O O . GLU A 1 304 ? 92.607 -34.722 -133.189 1.00 77.38 304 GLU A O 1
ATOM 2521 N N . ARG A 1 305 ? 90.920 -35.509 -131.931 1.00 75.62 305 ARG A N 1
ATOM 2522 C CA . ARG A 1 305 ? 91.213 -36.925 -132.214 1.00 75.62 305 ARG A CA 1
ATOM 2523 C C . ARG A 1 305 ? 91.023 -37.240 -133.698 1.00 75.62 305 ARG A C 1
ATOM 2525 O O . ARG A 1 305 ? 91.893 -37.880 -134.289 1.00 75.62 305 ARG A O 1
ATOM 2532 N N . GLU A 1 306 ? 89.944 -36.755 -134.308 1.00 74.81 306 GLU A N 1
ATOM 2533 C CA . GLU A 1 306 ? 89.683 -36.899 -135.746 1.00 74.81 306 GLU A CA 1
ATOM 2534 C C . GLU A 1 306 ? 90.743 -36.187 -136.596 1.00 74.81 306 GLU A C 1
ATOM 2536 O O . GLU A 1 306 ? 91.263 -36.769 -137.548 1.00 74.81 306 GLU A O 1
ATOM 2541 N N . PHE A 1 307 ? 91.135 -34.966 -136.225 1.00 77.19 307 PHE A N 1
ATOM 2542 C CA . PHE A 1 307 ? 92.173 -34.205 -136.918 1.00 77.19 307 PHE A CA 1
ATOM 2543 C C . PHE A 1 307 ? 93.543 -34.893 -136.828 1.00 77.19 307 PHE A C 1
ATOM 2545 O O . PHE A 1 307 ? 94.244 -35.018 -137.836 1.00 77.19 307 PHE A O 1
ATOM 2552 N N . ARG A 1 308 ? 93.921 -35.412 -135.651 1.00 77.56 308 ARG A N 1
ATOM 2553 C CA . ARG A 1 308 ? 95.155 -36.201 -135.475 1.00 77.56 308 ARG A CA 1
ATOM 2554 C C . ARG A 1 308 ? 95.133 -37.470 -136.334 1.00 77.56 308 ARG A C 1
ATOM 2556 O O . ARG A 1 308 ? 96.132 -37.770 -136.989 1.00 77.56 308 ARG A O 1
ATOM 2563 N N . ALA A 1 309 ? 94.001 -38.176 -136.395 1.00 77.75 309 ALA A N 1
ATOM 2564 C CA . ALA A 1 309 ? 93.831 -39.340 -137.265 1.00 77.75 309 ALA A CA 1
ATOM 2565 C C . ALA A 1 309 ? 93.936 -38.970 -138.759 1.00 77.75 309 ALA A C 1
ATOM 2567 O O . ALA A 1 309 ? 94.644 -39.641 -139.511 1.00 77.75 309 ALA A O 1
ATOM 2568 N N . ALA A 1 310 ? 93.307 -37.869 -139.185 1.00 74.94 310 ALA A N 1
ATOM 2569 C CA . ALA A 1 310 ? 93.377 -37.374 -140.560 1.00 74.94 310 ALA A CA 1
ATOM 2570 C C . ALA A 1 310 ? 94.803 -36.953 -140.958 1.00 74.94 310 ALA A C 1
ATOM 2572 O O . ALA A 1 310 ? 95.252 -37.259 -142.063 1.00 74.94 310 ALA A O 1
ATOM 2573 N N . THR A 1 311 ? 95.543 -36.316 -140.047 1.00 73.00 311 THR A N 1
ATOM 2574 C CA . THR A 1 311 ? 96.939 -35.898 -140.270 1.00 73.00 311 THR A CA 1
ATOM 2575 C C . THR A 1 311 ? 97.858 -37.109 -140.454 1.00 73.00 311 THR A C 1
ATOM 2577 O O . THR A 1 311 ? 98.669 -37.138 -141.381 1.00 73.00 311 THR A O 1
ATOM 2580 N N . LEU A 1 312 ? 97.690 -38.155 -139.632 1.00 72.88 312 LEU A N 1
ATOM 2581 C CA . LEU A 1 312 ? 98.412 -39.424 -139.792 1.00 72.88 312 LEU A CA 1
ATOM 2582 C C . LEU A 1 312 ? 98.123 -40.078 -141.153 1.00 72.88 312 LEU A C 1
ATOM 2584 O O . LEU A 1 312 ? 99.049 -40.554 -141.814 1.00 72.88 312 LEU A O 1
ATOM 2588 N N . LEU A 1 313 ? 96.864 -40.045 -141.603 1.00 74.69 313 LEU A N 1
ATOM 2589 C CA . LEU A 1 313 ? 96.455 -40.561 -142.914 1.00 74.69 313 LEU A CA 1
ATOM 2590 C C . LEU A 1 313 ? 97.100 -39.779 -144.074 1.00 74.69 313 LEU A C 1
ATOM 2592 O O . LEU A 1 313 ? 97.604 -40.380 -145.025 1.00 74.69 313 LEU A O 1
ATOM 2596 N N . GLN A 1 314 ? 97.137 -38.444 -143.986 1.00 73.00 314 GLN A N 1
ATOM 2597 C CA . GLN A 1 314 ? 97.735 -37.577 -145.009 1.00 73.00 314 GLN A CA 1
ATOM 2598 C C . GLN A 1 314 ? 99.254 -37.758 -145.127 1.00 73.00 314 GLN A C 1
ATOM 2600 O O . GLN A 1 314 ? 99.779 -37.800 -146.243 1.00 73.00 314 GLN A O 1
ATOM 2605 N N . CYS A 1 315 ? 99.966 -37.911 -144.006 1.00 74.44 315 CYS A N 1
ATOM 2606 C CA . CYS A 1 315 ? 101.402 -38.205 -144.016 1.00 74.44 315 CYS A CA 1
ATOM 2607 C C . CYS A 1 315 ? 101.704 -39.552 -144.692 1.00 74.44 315 CYS A C 1
ATOM 2609 O O . CYS A 1 315 ? 102.658 -39.650 -145.466 1.00 74.44 315 CYS A O 1
ATOM 2611 N N . ASN A 1 316 ? 100.865 -40.566 -144.460 1.00 72.75 316 ASN A N 1
ATOM 2612 C CA . ASN A 1 316 ? 101.025 -41.887 -145.069 1.00 72.75 316 ASN A CA 1
ATOM 2613 C C . ASN A 1 316 ? 100.855 -41.839 -146.605 1.00 72.75 316 ASN A C 1
ATOM 2615 O O . ASN A 1 316 ? 101.695 -42.351 -147.344 1.00 72.75 316 ASN A O 1
ATOM 2619 N N . ILE A 1 317 ? 99.832 -41.129 -147.100 1.00 70.88 317 ILE A N 1
ATOM 2620 C CA . ILE A 1 317 ? 99.557 -40.975 -148.543 1.00 70.88 317 ILE A CA 1
ATOM 2621 C C . ILE A 1 317 ? 100.625 -40.129 -149.255 1.00 70.88 317 ILE A C 1
ATOM 2623 O O . ILE A 1 317 ? 101.041 -40.467 -150.364 1.00 70.88 317 ILE A O 1
ATOM 2627 N N . ARG A 1 318 ? 101.127 -39.055 -148.627 1.00 73.56 318 ARG A N 1
ATOM 2628 C CA . ARG A 1 318 ? 102.215 -38.240 -149.207 1.00 73.56 318 ARG A CA 1
ATOM 2629 C C . ARG A 1 318 ? 103.513 -39.033 -149.362 1.00 73.56 318 ARG A C 1
ATOM 2631 O O . ARG A 1 318 ? 104.202 -38.876 -150.366 1.00 73.56 318 ARG A O 1
ATOM 2638 N N . MET A 1 319 ? 103.824 -39.914 -148.410 1.00 66.56 319 MET A N 1
ATOM 2639 C CA . MET A 1 319 ? 104.995 -40.789 -148.500 1.00 66.56 319 MET A CA 1
ATOM 2640 C C . MET A 1 319 ? 104.849 -41.847 -149.607 1.00 66.56 319 MET A C 1
ATOM 2642 O O . MET A 1 319 ? 105.847 -42.217 -150.222 1.00 66.56 319 MET A O 1
ATOM 2646 N N . HIS A 1 320 ? 103.623 -42.298 -149.897 1.00 68.19 320 HIS A N 1
ATOM 2647 C CA . HIS A 1 320 ? 103.334 -43.209 -151.009 1.00 68.19 320 HIS A CA 1
ATOM 2648 C C . HIS A 1 320 ? 103.536 -42.533 -152.378 1.00 68.19 320 HIS A C 1
ATOM 2650 O O . HIS A 1 320 ? 104.263 -43.057 -153.218 1.00 68.19 320 HIS A O 1
ATOM 2656 N N . LEU A 1 321 ? 102.977 -41.333 -152.583 1.00 64.81 321 LEU A N 1
ATOM 2657 C CA . LEU A 1 321 ? 103.078 -40.595 -153.855 1.00 64.81 321 LEU A CA 1
ATOM 2658 C C . LEU A 1 321 ? 104.517 -40.159 -154.194 1.00 64.81 321 LEU A C 1
ATOM 2660 O O . LEU A 1 321 ? 104.908 -40.156 -155.359 1.00 64.81 321 LEU A O 1
ATOM 2664 N N . ALA A 1 322 ? 105.346 -39.855 -153.188 1.00 62.31 322 ALA A N 1
ATOM 2665 C CA . ALA A 1 322 ? 106.763 -39.532 -153.392 1.00 62.31 322 ALA A CA 1
ATOM 2666 C C . ALA A 1 322 ? 107.605 -40.729 -153.886 1.00 62.31 322 ALA A C 1
ATOM 2668 O O . ALA A 1 322 ? 108.667 -40.529 -154.473 1.00 62.31 322 ALA A O 1
ATOM 2669 N N . ARG A 1 323 ? 107.139 -41.970 -153.675 1.00 60.88 323 ARG A N 1
ATOM 2670 C CA . ARG A 1 323 ? 107.810 -43.190 -154.154 1.00 60.88 323 ARG A CA 1
ATOM 2671 C C . ARG A 1 323 ? 107.438 -43.542 -155.599 1.00 60.88 323 ARG A C 1
ATOM 2673 O O . ARG A 1 323 ? 108.246 -44.171 -156.274 1.00 60.88 323 ARG A O 1
ATOM 2680 N N . GLU A 1 324 ? 106.278 -43.101 -156.091 1.00 57.72 324 GLU A N 1
ATOM 2681 C CA . GLU A 1 324 ? 105.825 -43.364 -157.468 1.00 57.72 324 GLU A CA 1
ATOM 2682 C C . GLU A 1 324 ? 106.514 -42.453 -158.510 1.00 57.72 324 GLU A C 1
ATOM 2684 O O . GLU A 1 324 ? 106.955 -42.944 -159.549 1.00 57.72 324 GLU A O 1
ATOM 2689 N N . CYS A 1 325 ? 106.749 -41.165 -158.212 1.00 57.19 325 CYS A N 1
ATOM 2690 C CA . CYS A 1 325 ? 107.332 -40.202 -159.170 1.00 57.19 325 CYS A CA 1
ATOM 2691 C C . CYS A 1 325 ? 108.802 -40.453 -159.588 1.00 57.19 325 CYS A C 1
ATOM 2693 O O . CYS A 1 325 ? 109.252 -39.888 -160.581 1.00 57.19 325 CYS A O 1
ATOM 2695 N N . VAL A 1 326 ? 109.573 -41.280 -158.869 1.00 56.69 326 VAL A N 1
ATOM 2696 C CA . VAL A 1 326 ? 110.987 -41.578 -159.210 1.00 56.69 326 VAL A CA 1
ATOM 2697 C C . VAL A 1 326 ? 111.105 -42.656 -160.306 1.00 56.69 326 VAL A C 1
ATOM 2699 O O . VAL A 1 326 ? 112.174 -42.839 -160.887 1.00 56.69 326 VAL A O 1
ATOM 2702 N N . SER A 1 327 ? 110.015 -43.354 -160.638 1.00 54.66 327 SER A N 1
ATOM 2703 C CA . SER A 1 327 ? 110.057 -44.552 -161.488 1.00 54.66 327 SER A CA 1
ATOM 2704 C C . SER A 1 327 ? 109.828 -44.333 -163.000 1.00 54.66 327 SER A C 1
ATOM 2706 O O . SER A 1 327 ? 110.151 -45.227 -163.779 1.00 54.66 327 SER A O 1
ATOM 2708 N N . ASP A 1 328 ? 109.416 -43.138 -163.453 1.00 53.25 328 ASP A N 1
ATOM 2709 C CA . ASP A 1 328 ? 108.857 -42.936 -164.812 1.00 53.25 328 ASP A CA 1
ATOM 2710 C C . ASP A 1 328 ? 109.778 -42.275 -165.881 1.00 53.25 328 ASP A C 1
ATOM 2712 O O . ASP A 1 328 ? 109.304 -41.890 -166.950 1.00 53.25 328 ASP A O 1
ATOM 2716 N N . LEU A 1 329 ? 111.105 -42.175 -165.679 1.00 51.50 329 LEU A N 1
ATOM 2717 C CA . LEU A 1 329 ? 112.038 -41.525 -166.641 1.00 51.50 329 LEU A CA 1
ATOM 2718 C C . LEU A 1 329 ? 113.028 -42.446 -167.402 1.00 51.50 329 LEU A C 1
ATOM 2720 O O . LEU A 1 329 ? 113.891 -41.936 -168.117 1.00 51.50 329 LEU A O 1
ATOM 2724 N N . LYS A 1 330 ? 112.936 -43.787 -167.337 1.00 42.66 330 LYS A N 1
ATOM 2725 C CA . LYS A 1 330 ? 113.826 -44.688 -168.115 1.00 42.66 330 LYS A CA 1
ATOM 2726 C C . LYS A 1 330 ? 113.093 -45.872 -168.777 1.00 42.66 330 LYS A C 1
ATOM 2728 O O . LYS A 1 330 ? 112.781 -46.858 -168.125 1.00 42.66 330 LYS A O 1
ATOM 2733 N N . ASN A 1 331 ? 113.020 -45.812 -170.111 1.00 34.31 331 ASN A N 1
ATOM 2734 C CA . ASN A 1 331 ? 112.821 -46.892 -171.099 1.00 34.31 331 ASN A CA 1
ATOM 2735 C C . ASN A 1 331 ? 111.402 -47.384 -171.495 1.00 34.31 331 ASN A C 1
ATOM 2737 O O . ASN A 1 331 ? 110.484 -47.430 -170.684 1.00 34.31 331 ASN A O 1
ATOM 2741 N N . PRO A 1 332 ? 111.225 -47.791 -172.781 1.00 44.38 332 PRO A N 1
ATOM 2742 C CA . PRO A 1 332 ? 109.933 -48.097 -173.399 1.00 44.38 332 PRO A CA 1
ATOM 2743 C C . PRO A 1 332 ? 109.531 -49.585 -173.319 1.00 44.38 332 PRO A C 1
ATOM 2745 O O . PRO A 1 332 ? 110.396 -50.458 -173.346 1.00 44.38 332 PRO A O 1
ATOM 2748 N N . LYS A 1 333 ? 108.209 -49.844 -173.409 1.00 28.83 333 LYS A N 1
ATOM 2749 C CA . LYS A 1 333 ? 107.487 -50.976 -174.066 1.00 28.83 333 LYS A CA 1
ATOM 2750 C C . LYS A 1 333 ? 106.417 -51.675 -173.198 1.00 28.83 333 LYS A C 1
ATOM 2752 O O . LYS A 1 333 ? 106.705 -52.275 -172.179 1.00 28.83 333 LYS A O 1
ATOM 2757 N N . LYS A 1 334 ? 105.206 -51.725 -173.782 1.00 30.31 334 LYS A N 1
ATOM 2758 C CA . LYS A 1 334 ? 104.239 -52.850 -173.877 1.00 30.31 334 LYS A CA 1
ATOM 2759 C C . LYS A 1 334 ? 104.043 -53.774 -172.651 1.00 30.31 334 LYS A C 1
ATOM 2761 O O . LYS A 1 334 ? 104.861 -54.661 -172.451 1.00 30.31 334 LYS A O 1
ATOM 2766 N N . LYS A 1 335 ? 102.808 -53.837 -172.117 1.00 28.45 335 LYS A N 1
ATOM 2767 C CA . LYS A 1 335 ? 101.820 -54.933 -172.349 1.00 28.45 335 LYS A CA 1
ATOM 2768 C C . LYS A 1 335 ? 100.583 -54.836 -171.428 1.00 28.45 335 LYS A C 1
ATOM 2770 O O . LYS A 1 335 ? 100.700 -54.857 -170.218 1.00 28.45 335 LYS A O 1
ATOM 2775 N N . LYS A 1 336 ? 99.410 -54.901 -172.072 1.00 27.33 336 LYS A N 1
ATOM 2776 C CA . LYS A 1 336 ? 98.282 -55.830 -171.827 1.00 27.33 336 LYS A CA 1
ATOM 2777 C C . LYS A 1 336 ? 97.718 -56.010 -170.395 1.00 27.33 336 LYS A C 1
ATOM 2779 O O . LYS A 1 336 ? 98.237 -56.797 -169.620 1.00 27.33 336 LYS A O 1
ATOM 2784 N N . GLY A 1 337 ? 96.462 -55.563 -170.254 1.00 31.12 337 GLY A N 1
ATOM 2785 C CA . GLY A 1 337 ? 95.347 -56.351 -169.692 1.00 31.12 337 GLY A CA 1
ATOM 2786 C C . GLY A 1 337 ? 95.107 -56.218 -168.182 1.00 31.12 337 GLY A C 1
ATOM 2787 O O . GLY A 1 337 ? 96.024 -55.937 -167.438 1.00 31.12 337 GLY A O 1
ATOM 2788 N N . LYS A 1 338 ? 93.910 -56.447 -167.634 1.00 31.83 338 LYS A N 1
ATOM 2789 C CA . LYS A 1 338 ? 92.578 -56.804 -168.159 1.00 31.83 338 LYS A CA 1
ATOM 2790 C C . LYS A 1 338 ? 91.615 -56.745 -166.945 1.00 31.83 338 LYS A C 1
ATOM 2792 O O . LYS A 1 338 ? 92.017 -57.178 -165.878 1.00 31.83 338 LYS A O 1
ATOM 2797 N N . LYS A 1 339 ? 90.389 -56.223 -167.151 1.00 30.69 339 LYS A N 1
ATOM 2798 C CA . LYS A 1 339 ? 89.077 -56.444 -166.459 1.00 30.69 339 LYS A CA 1
ATOM 2799 C C . LYS A 1 339 ? 89.078 -57.138 -165.071 1.00 30.69 339 LYS A C 1
ATOM 2801 O O . LYS A 1 339 ? 89.630 -58.217 -164.958 1.00 30.69 339 LYS A O 1
ATOM 2806 N N . GLY A 1 340 ? 88.305 -56.736 -164.057 1.00 36.12 340 GLY A N 1
ATOM 2807 C CA . GLY A 1 340 ? 87.231 -55.744 -163.931 1.00 36.12 340 GLY A CA 1
ATOM 2808 C C . GLY A 1 340 ? 86.142 -56.205 -162.937 1.00 36.12 340 GLY A C 1
ATOM 2809 O O . GLY A 1 340 ? 86.164 -57.362 -162.542 1.00 36.12 340 GLY A O 1
ATOM 2810 N N . LYS A 1 341 ? 85.157 -55.313 -162.685 1.00 32.22 341 LYS A N 1
ATOM 2811 C CA . LYS A 1 341 ? 83.771 -55.541 -162.174 1.00 32.22 341 LYS A CA 1
ATOM 2812 C C . LYS A 1 341 ? 83.644 -56.061 -160.722 1.00 32.22 341 LYS A C 1
ATOM 2814 O O . LYS A 1 341 ? 84.442 -56.871 -160.298 1.00 32.22 341 LYS A O 1
ATOM 2819 N N . ALA A 1 342 ? 82.660 -55.706 -159.892 1.00 35.53 342 ALA A N 1
ATOM 2820 C CA . ALA A 1 342 ? 81.375 -54.992 -159.983 1.00 35.53 342 ALA A CA 1
ATOM 2821 C C . ALA A 1 342 ? 80.957 -54.651 -158.519 1.00 35.53 342 ALA A C 1
ATOM 2823 O O . ALA A 1 342 ? 81.243 -55.434 -157.626 1.00 35.53 342 ALA A O 1
ATOM 2824 N N . ALA A 1 343 ? 80.530 -53.427 -158.184 1.00 36.09 343 ALA A N 1
ATOM 2825 C CA . ALA A 1 343 ? 79.168 -52.862 -158.243 1.00 36.09 343 ALA A CA 1
ATOM 2826 C C . ALA A 1 343 ? 78.321 -53.062 -156.962 1.00 36.09 343 ALA A C 1
ATOM 2828 O O . ALA A 1 343 ? 78.225 -54.164 -156.442 1.00 36.09 343 ALA A O 1
ATOM 2829 N N . GLY A 1 344 ? 77.650 -51.980 -156.532 1.00 36.03 344 GLY A N 1
ATOM 2830 C CA . GLY A 1 344 ? 76.599 -51.967 -155.497 1.00 36.03 344 GLY A CA 1
ATOM 2831 C C . GLY A 1 344 ? 76.760 -50.816 -154.492 1.00 36.03 344 GLY A C 1
ATOM 2832 O O . GLY A 1 344 ? 77.248 -51.033 -153.396 1.00 36.03 344 GLY A O 1
ATOM 2833 N N . LYS A 1 345 ? 76.654 -49.541 -154.905 1.00 38.47 345 LYS A N 1
ATOM 2834 C CA . LYS A 1 345 ? 75.452 -48.666 -154.802 1.00 38.47 345 LYS A CA 1
ATOM 2835 C C . LYS A 1 345 ? 74.844 -48.608 -153.384 1.00 38.47 345 LYS A C 1
ATOM 2837 O O . LYS A 1 345 ? 74.271 -49.583 -152.934 1.00 38.47 345 LYS A O 1
ATOM 2842 N N . LYS A 1 346 ? 75.028 -47.463 -152.700 1.00 38.56 346 LYS A N 1
ATOM 2843 C CA . LYS A 1 346 ? 74.036 -46.365 -152.481 1.00 38.56 346 LYS A CA 1
ATOM 2844 C C . LYS A 1 346 ? 73.009 -46.725 -151.399 1.00 38.56 346 LYS A C 1
ATOM 2846 O O . LYS A 1 346 ? 72.406 -47.775 -151.484 1.00 38.56 346 LYS A O 1
ATOM 2851 N N . LYS A 1 347 ? 72.643 -45.878 -150.446 1.00 40.25 347 LYS A N 1
ATOM 2852 C CA . LYS A 1 347 ? 72.996 -44.513 -150.017 1.00 40.25 347 LYS A CA 1
ATOM 2853 C C . LYS A 1 347 ? 72.263 -44.425 -148.662 1.00 40.25 347 LYS A C 1
ATOM 2855 O O . LYS A 1 347 ? 71.088 -44.787 -148.636 1.00 40.25 347 LYS A O 1
ATOM 2860 N N . LYS A 1 348 ? 72.957 -44.066 -147.582 1.00 46.16 348 LYS A N 1
ATOM 2861 C CA . LYS A 1 348 ? 72.341 -43.764 -146.281 1.00 46.16 348 LYS A CA 1
ATOM 2862 C C . LYS A 1 348 ? 71.918 -42.307 -146.254 1.00 46.16 348 LYS A C 1
ATOM 2864 O O . LYS A 1 348 ? 72.650 -41.508 -146.885 1.00 46.16 348 LYS A O 1
#

Secondary structure (DSSP, 8-state):
--HHHHHHHHHHHHHHHHHHSS-HHHHHHHHHHHHHHHHHHHHHHHHHHHHHHHHHHHT-SGGGHHHHHHHHHHHHHHHHHHHHHHHHHHHHHHHHHTT--HHHHHHHHHHHHHHHHHHHHHHHHHHHHHHHHHHHHHHHHHHHHHHHHHHHHHHHHHHHHHHHHHHHHHHHHHHHHHHHHHHHHHHHHHHHHHHHHHHHHHHHHHHHHHHHHHHHHHHHHHHHHHHHHHHHHHHHHHHHHHHHHHHHHHHHHHHHHHHHHHHHHHHHHHHHHHHHHHHHHHHHHHHHHHHHHHHHHHHHHHHHHHHHHHHHHHHHHHHHHHHHTTSSSS------------------

Sequence (348 aa):
MCLTRAGQVEKLGILASLTSDFHNEELGSMLGEEISRIMQDQRSLERRYEELIQERRNMKGISNRMKYQANENEIQQIRAERGALETLLVNPAHEMQFASFNSLAEVVEKGQRMMEHMKVVLAREKELSESVARLKQELNEERSNFEREVLSKNELIAELKETLQAKKSETAIELRYLAKEFKANYHCTQREREKEMKELQDRIEQIEKEIDIEKQANELQQEFQRRKLVAMSEKSEAWDHKFEADLAFKTKELENLKEERESDLLRLYELEKRYNQDIAARQAKEDEERRMKELEAMRVAAAEREFRAATLLQCNIRMHLARECVSDLKNPKKKKGKKGKAAGKKKK

Radius of gyration: 116.9 Å; chains: 1; bounding box: 207×71×303 Å